Protein AF-T1FXL5-F1 (afdb_monomer_lite)

Radius of gyration: 16.96 Å; chains: 1; bounding box: 44×44×48 Å

pLDDT: mean 89.6, std 12.41, range [37.56, 98.69]

Sequence (187 aa):
MKTSPIYVSVFYQNENSLNITTNIYSRKRIMHATTPELLLCLGGFFKKRCSHLKEFDSSKTLSWLKYVDRSLLSQGWQDVAFINPANIIFIYFLVSSELETPLMDEIIDVNNLQALVLTCFYLAYTYMGNEISYPSKPFLVNHEASQHFWDRCLRIINTRSSDMLKINRDPTFFANVFLELKSYLPS

Organism: Helobdella robusta (NCBI:txid6412)

Structure (mmCIF, N/CA/C/O backbone):
data_AF-T1FXL5-F1
#
_entry.id   AF-T1FXL5-F1
#
loop_
_atom_site.group_PDB
_atom_site.id
_atom_site.type_symbol
_atom_site.label_atom_id
_atom_site.label_alt_id
_atom_site.label_comp_id
_atom_site.label_asym_id
_atom_site.label_entity_id
_atom_site.label_seq_id
_atom_site.pdbx_PDB_ins_code
_atom_site.Cartn_x
_atom_site.Cartn_y
_atom_site.Cartn_z
_atom_site.occupancy
_atom_site.B_iso_or_equiv
_atom_site.auth_seq_id
_atom_site.auth_comp_id
_atom_site.auth_asym_id
_atom_site.auth_atom_id
_atom_site.pdbx_PDB_model_num
ATOM 1 N N . MET A 1 1 ? -19.685 -21.970 29.597 1.00 37.56 1 MET A N 1
ATOM 2 C CA . MET A 1 1 ? -20.355 -21.627 28.321 1.00 37.56 1 MET A CA 1
ATOM 3 C C . MET A 1 1 ? -19.416 -21.997 27.185 1.00 37.56 1 MET A C 1
ATOM 5 O O . MET A 1 1 ? -18.310 -21.479 27.161 1.00 37.56 1 MET A O 1
ATOM 9 N N . LYS A 1 2 ? -19.794 -22.931 26.303 1.00 42.25 2 LYS A N 1
ATOM 10 C CA . LYS A 1 2 ? -19.017 -23.231 25.090 1.00 42.25 2 LYS A CA 1
ATOM 11 C C . LYS A 1 2 ? -19.357 -22.163 24.050 1.00 42.25 2 LYS A C 1
ATOM 13 O O . LYS A 1 2 ? -20.443 -22.196 23.479 1.00 42.25 2 LYS A O 1
ATOM 18 N N . THR A 1 3 ? -18.479 -21.187 23.857 1.00 47.00 3 THR A N 1
ATOM 19 C CA . THR A 1 3 ? -18.554 -20.284 22.706 1.00 47.00 3 THR A CA 1
ATOM 20 C C . THR A 1 3 ? -18.315 -21.118 21.448 1.00 47.00 3 THR A C 1
ATOM 22 O O . THR A 1 3 ? -17.329 -21.843 21.351 1.00 47.00 3 THR A O 1
ATOM 25 N N . SER A 1 4 ? -19.263 -21.100 20.511 1.00 52.22 4 SER A N 1
ATOM 26 C CA . SER A 1 4 ? -19.053 -21.736 19.206 1.00 52.22 4 SER A CA 1
ATOM 27 C C . SER A 1 4 ? -17.993 -20.943 18.430 1.00 52.22 4 SER A C 1
ATOM 29 O O . SER A 1 4 ? -18.001 -19.713 18.532 1.00 52.22 4 SER A O 1
ATOM 31 N N . PRO A 1 5 ? -17.092 -21.588 17.668 1.00 58.09 5 PRO A N 1
ATOM 32 C CA . PRO A 1 5 ? -16.086 -20.868 16.896 1.00 58.09 5 PRO A CA 1
ATOM 33 C C . PRO A 1 5 ? -16.750 -20.008 15.814 1.00 58.09 5 PRO A C 1
ATOM 35 O O . PRO A 1 5 ? -17.702 -20.443 15.162 1.00 58.09 5 PRO A O 1
ATOM 38 N N . ILE A 1 6 ? -16.236 -18.795 15.611 1.00 59.53 6 ILE A N 1
ATOM 39 C CA . ILE A 1 6 ? -16.580 -17.963 14.455 1.00 59.53 6 ILE A CA 1
ATOM 40 C C . ILE A 1 6 ? -15.767 -18.493 13.274 1.00 59.53 6 ILE A C 1
ATOM 42 O O . ILE A 1 6 ? -14.543 -18.546 13.346 1.00 59.53 6 ILE A O 1
ATOM 46 N N . TYR A 1 7 ? -16.443 -18.895 12.199 1.00 65.88 7 TYR A N 1
ATOM 47 C CA . TYR A 1 7 ? -15.790 -19.336 10.963 1.00 65.88 7 TYR A CA 1
ATOM 48 C C . TYR A 1 7 ? -15.900 -18.256 9.891 1.00 65.88 7 TYR A C 1
ATOM 50 O O . TYR A 1 7 ? -16.978 -17.686 9.694 1.00 65.88 7 TYR A O 1
ATOM 58 N N . VAL A 1 8 ? -14.799 -18.008 9.179 1.00 67.44 8 VAL A N 1
ATOM 59 C CA . VAL A 1 8 ? -14.727 -17.040 8.082 1.00 67.44 8 VAL A CA 1
ATOM 60 C C . VAL A 1 8 ? -14.107 -17.693 6.846 1.00 67.44 8 VAL A C 1
ATOM 62 O O . VAL A 1 8 ? -13.117 -18.412 6.957 1.00 67.44 8 VAL A O 1
ATOM 65 N N . SER A 1 9 ? -14.684 -17.454 5.669 1.00 71.50 9 SER A N 1
ATOM 66 C CA . SER A 1 9 ? -14.131 -17.881 4.380 1.00 71.50 9 SER A CA 1
ATOM 67 C C . SER A 1 9 ? -14.201 -16.756 3.349 1.00 71.50 9 SER A C 1
ATOM 69 O O . SER A 1 9 ? -15.198 -16.037 3.261 1.00 71.50 9 SER A O 1
ATOM 71 N N . VAL A 1 10 ? -13.122 -16.591 2.583 1.00 72.69 10 VAL A N 1
ATOM 72 C CA . VAL A 1 10 ? -12.960 -15.533 1.575 1.00 72.69 10 VAL A CA 1
ATOM 73 C C . VAL A 1 10 ? -13.068 -16.156 0.186 1.00 72.69 10 VAL A C 1
ATOM 75 O O . VAL A 1 10 ? -12.429 -17.170 -0.088 1.00 72.69 10 VAL A O 1
ATOM 78 N N . PHE A 1 11 ? -13.878 -15.556 -0.685 1.00 71.62 11 PHE A N 1
ATOM 79 C CA . PHE A 1 11 ? -14.076 -15.989 -2.066 1.00 71.62 11 PHE A CA 1
ATOM 80 C C . PHE A 1 11 ? -13.928 -14.803 -3.023 1.00 71.62 11 PHE A C 1
ATOM 82 O O . PHE A 1 11 ? -14.510 -13.737 -2.807 1.00 71.62 11 PHE A O 1
ATOM 89 N N . TYR A 1 12 ? -13.208 -15.023 -4.119 1.00 69.00 12 TYR A N 1
ATOM 90 C CA . TYR A 1 12 ? -13.064 -14.070 -5.218 1.00 69.00 12 TYR A CA 1
ATOM 91 C C . TYR A 1 12 ? -14.010 -14.476 -6.350 1.00 69.00 12 TYR A C 1
ATOM 93 O O . TYR A 1 12 ? -13.938 -15.604 -6.830 1.00 69.00 12 TYR A O 1
ATOM 101 N N . GLN A 1 13 ? -14.923 -13.587 -6.752 1.00 59.25 13 GLN A N 1
ATOM 102 C CA . GLN A 1 13 ? -15.831 -13.829 -7.890 1.00 59.25 13 GLN A CA 1
ATOM 103 C C . GLN A 1 13 ? -15.359 -13.137 -9.183 1.00 59.25 13 GLN A C 1
ATOM 105 O O . GLN A 1 13 ? -15.812 -13.499 -10.264 1.00 59.25 13 GLN A O 1
ATOM 110 N N . ASN A 1 14 ? -14.462 -12.149 -9.067 1.00 62.62 14 ASN A N 1
ATOM 111 C CA . ASN A 1 14 ? -13.885 -11.314 -10.128 1.00 62.62 14 ASN A CA 1
ATOM 112 C C . ASN A 1 14 ? -12.750 -10.498 -9.476 1.00 62.62 14 ASN A C 1
ATOM 114 O O . ASN A 1 14 ? -12.880 -10.134 -8.307 1.00 62.62 14 ASN A O 1
ATOM 118 N N . GLU A 1 15 ? -11.675 -10.165 -10.192 1.00 67.88 15 GLU A N 1
ATOM 119 C CA . GLU A 1 15 ? -10.615 -9.274 -9.683 1.00 67.88 15 GLU A CA 1
ATOM 120 C C . GLU A 1 15 ? -11.135 -7.922 -9.165 1.00 67.88 15 GLU A C 1
ATOM 122 O O . GLU A 1 15 ? -10.466 -7.258 -8.394 1.00 67.88 15 GLU A O 1
ATOM 127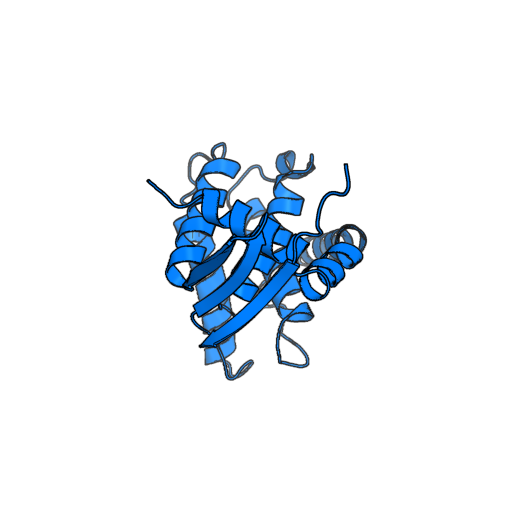 N N . ASN A 1 16 ? -12.351 -7.506 -9.509 1.00 81.50 16 ASN A N 1
ATOM 128 C CA . ASN A 1 16 ? -12.961 -6.264 -9.038 1.00 81.50 16 ASN A CA 1
ATOM 129 C C . ASN A 1 16 ? -13.905 -6.413 -7.832 1.00 81.50 16 ASN A C 1
ATOM 131 O O . ASN A 1 16 ? -14.412 -5.403 -7.334 1.00 81.50 16 ASN A O 1
ATOM 135 N N . SER A 1 17 ? -14.176 -7.636 -7.360 1.00 85.25 17 SER A N 1
ATOM 136 C CA . SER A 1 17 ? -15.142 -7.885 -6.277 1.00 85.25 17 SER A CA 1
ATOM 137 C C . SER A 1 17 ? -14.719 -9.019 -5.346 1.00 85.25 17 SER A C 1
ATOM 139 O O . SER A 1 17 ? -14.375 -10.114 -5.799 1.00 85.25 17 SER A O 1
ATOM 141 N N . LEU A 1 18 ? -14.843 -8.786 -4.041 1.00 85.69 18 LEU A N 1
ATOM 142 C CA . LEU A 1 18 ? -14.511 -9.757 -3.001 1.00 85.69 18 LEU A CA 1
ATOM 143 C C . LEU A 1 18 ? -15.721 -10.040 -2.109 1.00 85.69 18 LEU A C 1
ATOM 145 O O . LEU A 1 18 ? -16.416 -9.119 -1.679 1.00 85.69 18 LEU A O 1
ATOM 149 N N . ASN A 1 19 ? -15.941 -11.326 -1.817 1.00 83.44 19 ASN A N 1
ATOM 150 C CA . ASN A 1 19 ? -16.966 -11.803 -0.897 1.00 83.44 19 ASN A CA 1
ATOM 151 C C . ASN A 1 19 ? -16.338 -12.480 0.320 1.00 83.44 19 ASN A C 1
ATOM 153 O O . ASN A 1 19 ? -15.591 -13.449 0.196 1.00 83.44 19 ASN A O 1
ATOM 157 N N . ILE A 1 20 ? -16.722 -12.031 1.510 1.00 79.88 20 ILE A N 1
ATOM 158 C CA . ILE A 1 20 ? -16.360 -12.650 2.783 1.00 79.88 20 ILE A CA 1
ATOM 159 C C . ILE A 1 20 ? -17.608 -13.275 3.381 1.00 79.88 20 ILE A C 1
ATOM 161 O O . ILE A 1 20 ? -18.599 -12.605 3.662 1.00 79.88 20 ILE A O 1
ATOM 165 N N . THR A 1 21 ? -17.564 -14.576 3.613 1.00 76.06 21 THR A N 1
ATOM 166 C CA . THR A 1 21 ? -18.592 -15.278 4.370 1.00 76.06 21 THR A CA 1
ATOM 167 C C . THR A 1 21 ? -18.164 -15.359 5.825 1.00 76.06 21 THR A C 1
ATOM 169 O O . THR A 1 21 ? -17.129 -15.942 6.127 1.00 76.06 21 THR A O 1
ATOM 172 N N . THR A 1 22 ? -18.983 -14.837 6.734 1.00 70.50 22 THR A N 1
ATOM 173 C CA . THR A 1 22 ? -18.784 -14.976 8.183 1.00 70.50 22 THR A CA 1
ATOM 174 C C . THR A 1 22 ? -19.934 -15.773 8.791 1.00 70.50 22 THR A C 1
ATOM 176 O O . THR A 1 22 ? -21.100 -15.569 8.442 1.00 70.50 22 THR A O 1
ATOM 179 N N . ASN A 1 23 ? -19.627 -16.702 9.694 1.00 67.56 23 ASN A N 1
ATOM 180 C CA . ASN A 1 23 ? -20.623 -17.446 10.458 1.00 67.56 23 ASN A CA 1
ATOM 181 C C . ASN A 1 23 ? -20.585 -16.973 11.912 1.00 67.56 23 ASN A C 1
ATOM 183 O O . ASN A 1 23 ? -19.796 -17.456 12.723 1.00 67.56 23 ASN A O 1
ATOM 187 N N . ILE A 1 24 ? -21.407 -15.967 12.211 1.00 59.12 24 ILE A N 1
ATOM 188 C CA . ILE A 1 24 ? -21.494 -15.360 13.539 1.00 59.12 24 ILE A CA 1
ATOM 189 C C . ILE A 1 24 ? -22.727 -15.949 14.226 1.00 59.12 24 ILE A C 1
ATOM 191 O O . ILE A 1 24 ? -23.846 -15.745 13.757 1.00 59.12 24 ILE A O 1
ATOM 195 N N . TYR A 1 25 ? -22.523 -16.698 15.314 1.00 56.88 25 TYR A N 1
ATOM 196 C CA . TYR A 1 25 ? -23.579 -17.224 16.193 1.00 56.88 25 TYR A CA 1
ATOM 197 C C . TYR A 1 25 ? -24.804 -17.801 15.453 1.00 56.88 25 TYR A C 1
ATOM 199 O O . TYR A 1 25 ? -25.932 -17.452 15.783 1.00 56.88 25 TYR A O 1
ATOM 207 N N . SER A 1 26 ? -24.580 -18.690 14.472 1.00 53.38 26 SER A N 1
ATOM 208 C CA . SER A 1 26 ? -25.580 -19.393 13.631 1.00 53.38 26 SER A CA 1
ATOM 209 C C . SER A 1 26 ? -26.182 -18.638 12.432 1.00 53.38 26 SER A C 1
ATOM 211 O O . SER A 1 26 ? -26.966 -19.228 11.687 1.00 53.38 26 SER A O 1
ATOM 213 N N . ARG A 1 27 ? -25.779 -17.386 12.154 1.00 56.38 27 ARG A N 1
ATOM 214 C CA . ARG A 1 27 ? -26.210 -16.653 10.947 1.00 56.38 27 ARG A CA 1
ATOM 215 C C . ARG A 1 27 ? -25.042 -16.430 9.987 1.00 56.38 27 ARG A C 1
ATOM 217 O O . ARG A 1 27 ? -24.128 -15.655 10.272 1.00 56.38 27 ARG A O 1
ATOM 224 N N . LYS A 1 28 ? -25.107 -17.070 8.815 1.00 66.94 28 LYS A N 1
ATOM 225 C CA . LYS A 1 28 ? -24.199 -16.802 7.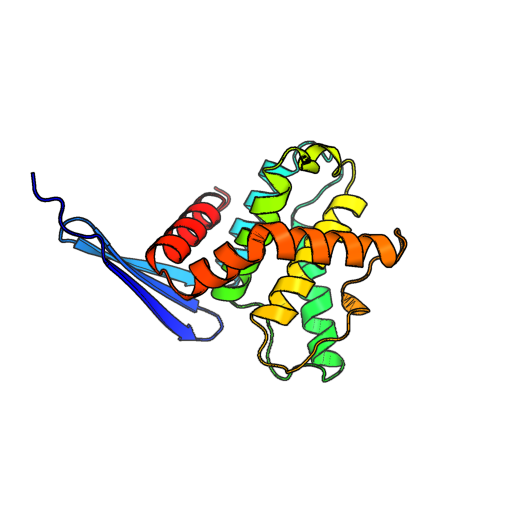691 1.00 66.94 28 LYS A CA 1
ATOM 226 C C . LYS A 1 28 ? -24.470 -15.389 7.164 1.00 66.94 28 LYS A C 1
ATOM 228 O O . LYS A 1 28 ? -25.545 -15.139 6.622 1.00 66.94 28 LYS A O 1
ATOM 233 N N . ARG A 1 29 ? -23.516 -14.468 7.317 1.00 68.19 29 ARG A N 1
ATOM 234 C CA . ARG A 1 29 ? -23.537 -13.157 6.651 1.00 68.19 29 ARG A CA 1
ATOM 235 C C . ARG A 1 29 ? -22.493 -13.134 5.546 1.00 68.19 29 ARG A C 1
ATOM 237 O O . ARG A 1 29 ? -21.321 -13.412 5.792 1.00 68.19 29 ARG A O 1
ATOM 244 N N . ILE A 1 30 ? -22.947 -12.813 4.339 1.00 70.12 30 ILE A N 1
ATOM 245 C CA . ILE A 1 30 ? -22.083 -12.534 3.196 1.00 70.12 30 ILE A CA 1
ATOM 246 C C . ILE A 1 30 ? -21.819 -11.034 3.213 1.00 70.12 30 ILE A C 1
ATOM 248 O O . ILE A 1 30 ? -22.751 -10.233 3.179 1.00 70.12 30 ILE A O 1
ATOM 252 N N . MET A 1 31 ? -20.554 -10.670 3.320 1.00 78.88 31 MET A N 1
ATOM 253 C CA . MET A 1 31 ? -20.073 -9.314 3.147 1.00 78.88 31 MET A CA 1
ATOM 254 C C . MET A 1 31 ? -19.461 -9.203 1.758 1.00 78.88 31 MET A C 1
ATOM 256 O O . MET A 1 31 ? -18.712 -10.086 1.353 1.00 78.88 31 MET A O 1
ATOM 260 N N . HIS A 1 32 ? -19.773 -8.129 1.050 1.00 84.31 32 HIS A N 1
ATOM 261 C CA . HIS A 1 32 ? -19.312 -7.879 -0.309 1.00 84.31 32 HIS A CA 1
ATOM 262 C C . HIS A 1 32 ? -18.686 -6.488 -0.371 1.00 84.31 32 HIS A C 1
ATOM 264 O O . HIS A 1 32 ? -19.172 -5.576 0.302 1.00 84.31 32 HIS A O 1
ATOM 270 N N . ALA A 1 33 ? -17.641 -6.324 -1.178 1.00 89.69 33 ALA A N 1
ATOM 271 C CA . ALA A 1 33 ? -17.153 -5.006 -1.563 1.00 89.69 33 ALA A CA 1
ATOM 272 C C . ALA A 1 33 ? -16.523 -5.014 -2.956 1.00 89.69 33 ALA A C 1
ATOM 274 O O . ALA A 1 33 ? -15.958 -6.016 -3.407 1.00 89.69 33 ALA A O 1
ATOM 275 N N . THR A 1 34 ? -16.585 -3.856 -3.605 1.00 95.00 34 THR A N 1
ATOM 276 C CA . THR A 1 34 ? -15.951 -3.608 -4.906 1.00 95.00 34 THR A CA 1
ATOM 277 C C . THR A 1 34 ? -14.661 -2.799 -4.768 1.00 95.00 34 THR A C 1
ATOM 279 O O . THR A 1 34 ? -14.465 -2.091 -3.777 1.00 95.00 34 THR A O 1
ATOM 282 N N . THR A 1 35 ? -13.788 -2.846 -5.7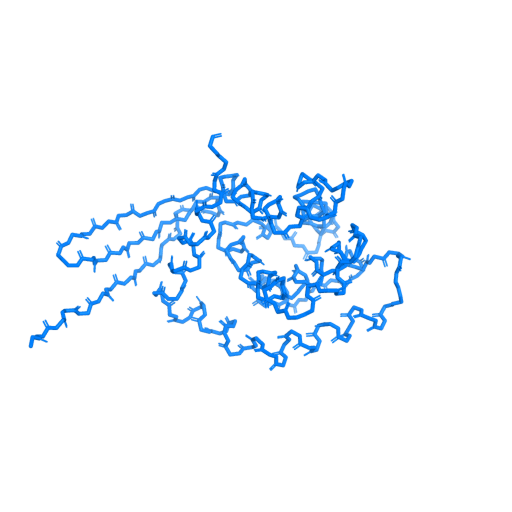80 1.00 95.38 35 THR A N 1
ATOM 283 C CA . THR A 1 35 ? -12.565 -2.021 -5.824 1.00 95.38 35 THR A CA 1
ATOM 284 C C . THR A 1 35 ? -12.856 -0.526 -5.618 1.00 95.38 35 THR A C 1
ATOM 286 O O . THR A 1 35 ? -12.227 0.071 -4.743 1.00 95.38 35 THR A O 1
ATOM 289 N N . PRO A 1 36 ? -13.812 0.116 -6.332 1.00 94.88 36 PRO A N 1
ATOM 290 C CA . PRO A 1 36 ? -14.097 1.539 -6.130 1.00 94.88 36 PRO A CA 1
ATOM 291 C C . PRO A 1 36 ? -14.576 1.860 -4.712 1.00 94.88 36 PRO A C 1
ATOM 293 O O . PRO A 1 36 ? -14.155 2.858 -4.135 1.00 94.88 36 PRO A O 1
ATOM 296 N N . GLU A 1 37 ? -15.413 0.998 -4.134 1.00 95.31 37 GLU A N 1
ATOM 297 C CA . GLU A 1 37 ? -15.916 1.151 -2.769 1.00 95.31 37 GLU A CA 1
ATOM 298 C C . GLU A 1 37 ? -14.786 1.097 -1.735 1.00 95.31 37 GLU A C 1
ATOM 300 O O . GLU A 1 37 ? -14.718 1.950 -0.852 1.00 95.31 37 GLU A O 1
ATOM 305 N N . LEU A 1 38 ? -13.857 0.146 -1.864 1.00 96.75 38 LEU A N 1
ATOM 306 C CA . LEU A 1 38 ? -12.716 0.047 -0.952 1.00 96.75 38 LEU A CA 1
ATOM 307 C C . LEU A 1 38 ? -11.707 1.181 -1.142 1.00 96.75 38 LEU A C 1
ATOM 309 O O . LEU A 1 38 ? -11.119 1.628 -0.161 1.00 96.75 38 LEU A O 1
ATOM 313 N N . LEU A 1 39 ? -11.544 1.703 -2.361 1.00 96.56 39 LEU A N 1
ATOM 314 C CA . LEU A 1 39 ? -10.752 2.914 -2.594 1.00 96.56 39 LEU A CA 1
ATOM 315 C C . LEU A 1 39 ? -11.383 4.146 -1.924 1.00 96.56 39 LEU A C 1
ATOM 317 O O . LEU A 1 39 ? -10.653 4.970 -1.377 1.00 96.56 39 LEU A O 1
ATOM 321 N N . LEU A 1 40 ? -12.717 4.270 -1.920 1.00 96.19 40 LEU A N 1
ATOM 322 C CA . LEU A 1 40 ? -13.412 5.335 -1.184 1.00 96.19 40 LEU A CA 1
ATOM 323 C C . LEU A 1 40 ? -13.201 5.201 0.327 1.00 96.19 40 LEU A C 1
ATOM 325 O O . LEU A 1 40 ? -12.875 6.189 0.984 1.00 96.19 40 LEU A O 1
ATOM 329 N N . CYS A 1 41 ? -13.328 3.986 0.865 1.00 97.31 41 CYS A N 1
ATOM 330 C CA . CYS A 1 41 ? -13.013 3.694 2.263 1.00 97.31 41 CYS A CA 1
ATOM 331 C C . CYS A 1 41 ? -11.560 4.053 2.612 1.00 97.31 41 CYS A C 1
ATOM 333 O O . CYS A 1 41 ? -11.313 4.721 3.613 1.00 97.31 41 CYS A O 1
ATOM 335 N N . LEU A 1 42 ? -10.600 3.675 1.763 1.00 97.50 42 LEU A N 1
ATOM 336 C CA . LEU A 1 42 ? -9.184 3.982 1.964 1.00 97.50 42 LEU A CA 1
ATOM 337 C C . LEU A 1 42 ? -8.930 5.500 1.951 1.00 97.50 42 LEU A C 1
ATOM 339 O O . LEU A 1 42 ? -8.203 6.017 2.797 1.00 97.50 42 LEU A O 1
ATOM 343 N N . GLY A 1 43 ? -9.580 6.235 1.044 1.00 96.31 43 GLY A N 1
ATOM 344 C CA . GLY A 1 43 ? -9.554 7.699 1.040 1.00 96.31 43 GLY A CA 1
ATOM 345 C C . GLY A 1 43 ? -10.137 8.303 2.325 1.00 96.31 43 GLY A C 1
ATOM 346 O O . GLY A 1 43 ? -9.544 9.215 2.902 1.00 96.31 43 GLY A O 1
ATOM 347 N N . GLY A 1 44 ? -11.255 7.760 2.818 1.00 95.94 44 GLY A N 1
ATOM 348 C CA . GLY A 1 44 ? -11.860 8.149 4.095 1.00 95.94 44 GLY A CA 1
ATOM 349 C C . GLY A 1 44 ? -10.933 7.916 5.291 1.00 95.94 44 GLY A C 1
ATOM 350 O O . GLY A 1 44 ? -10.817 8.788 6.157 1.00 95.94 44 GLY A O 1
ATOM 351 N N . PHE A 1 45 ? -10.209 6.792 5.301 1.00 96.25 45 PHE A N 1
ATOM 352 C CA . PHE A 1 45 ? -9.174 6.504 6.293 1.00 96.25 45 PHE A CA 1
ATOM 353 C C . PHE A 1 45 ? -8.087 7.581 6.284 1.00 96.25 45 PHE A C 1
ATOM 355 O O . PHE A 1 45 ? -7.847 8.207 7.316 1.00 96.25 45 PHE A O 1
ATOM 362 N N . PHE A 1 46 ? -7.493 7.872 5.123 1.00 95.56 46 PHE A N 1
ATOM 363 C CA . PHE A 1 46 ? -6.460 8.902 5.017 1.00 95.56 46 PHE A CA 1
ATOM 364 C C . PHE A 1 46 ? -6.967 10.284 5.430 1.00 95.56 46 PHE A C 1
ATOM 366 O O . PHE A 1 46 ? -6.283 10.995 6.161 1.00 95.56 46 PHE A O 1
ATOM 373 N N . LYS A 1 47 ? -8.181 10.661 5.013 1.00 93.94 47 LYS A N 1
ATOM 374 C CA . LYS A 1 47 ? -8.796 11.940 5.393 1.00 93.94 47 LYS A CA 1
ATOM 375 C C . LYS A 1 47 ? -8.927 12.077 6.911 1.00 93.94 47 LYS A C 1
ATOM 377 O O . LYS A 1 47 ? -8.659 13.144 7.454 1.00 93.94 47 LYS A O 1
ATOM 382 N N . LYS A 1 48 ? -9.353 11.008 7.590 1.00 93.19 48 LYS A N 1
ATOM 383 C CA . LYS A 1 48 ? -9.519 11.000 9.046 1.00 93.19 48 LYS A CA 1
ATOM 384 C C . LYS A 1 48 ? -8.178 10.940 9.772 1.00 93.19 48 LYS A C 1
ATOM 386 O O . LYS A 1 48 ? -8.001 11.651 10.754 1.00 93.19 48 LYS A O 1
ATOM 391 N N . ARG A 1 49 ? -7.248 10.095 9.321 1.00 92.31 49 ARG A N 1
ATOM 392 C CA . ARG A 1 49 ? -5.980 9.862 10.023 1.00 92.31 49 ARG A CA 1
ATOM 393 C C . ARG A 1 49 ? -4.988 10.999 9.824 1.00 92.31 49 ARG A C 1
ATOM 395 O O . ARG A 1 49 ? -4.302 11.353 10.772 1.00 92.31 49 ARG A O 1
ATOM 402 N N . CYS A 1 50 ? -4.956 11.596 8.637 1.00 92.94 50 CYS A N 1
ATOM 403 C CA . CYS A 1 50 ? -4.032 12.667 8.270 1.00 92.94 50 CYS A CA 1
ATOM 404 C C . CYS A 1 50 ? -4.695 14.055 8.309 1.00 92.94 50 CYS A C 1
ATOM 406 O O . CYS A 1 50 ? -4.335 14.939 7.534 1.00 92.94 50 CYS A O 1
ATOM 408 N N . SER A 1 51 ? -5.677 14.263 9.196 1.00 91.25 51 SER A N 1
ATOM 409 C CA . SER A 1 51 ? -6.423 15.527 9.300 1.00 91.25 51 SER A CA 1
ATOM 410 C C . SER A 1 51 ? -5.575 16.712 9.778 1.00 91.25 51 SER A C 1
ATOM 412 O O . SER A 1 51 ? -6.002 17.859 9.671 1.00 91.25 51 SER A O 1
ATOM 414 N N . HIS A 1 52 ? -4.390 16.448 10.333 1.00 91.94 52 HIS A N 1
ATOM 415 C CA . HIS A 1 52 ? -3.414 17.468 10.724 1.00 91.94 52 HIS A CA 1
ATOM 416 C C . HIS A 1 52 ? -2.696 18.093 9.517 1.00 91.94 52 HIS A C 1
ATOM 418 O O . HIS A 1 52 ? -2.191 19.212 9.622 1.00 91.94 52 HIS A O 1
ATOM 424 N N . LEU A 1 53 ? -2.695 17.421 8.361 1.00 93.00 53 LEU A N 1
ATOM 425 C CA . LEU A 1 53 ? -2.096 17.917 7.124 1.00 93.00 53 LEU A CA 1
ATOM 426 C C . LEU A 1 53 ? -3.052 18.899 6.425 1.00 93.00 53 LEU A C 1
ATOM 428 O O . LEU A 1 53 ? -3.945 18.502 5.679 1.00 93.00 53 LEU A O 1
ATOM 432 N N . LYS A 1 54 ? -2.858 20.204 6.647 1.00 82.94 54 LYS A N 1
ATOM 433 C CA . LYS A 1 54 ? -3.784 21.269 6.203 1.00 82.94 54 LYS A CA 1
ATOM 434 C C . LYS A 1 54 ? -4.061 21.323 4.688 1.00 82.94 54 LYS A C 1
ATOM 436 O O . LYS A 1 54 ? -5.124 21.790 4.297 1.00 82.94 54 LYS A O 1
ATOM 441 N N . GLU A 1 55 ? -3.143 20.846 3.844 1.00 80.50 55 GLU A N 1
ATOM 442 C CA . GLU A 1 55 ? -3.243 20.892 2.367 1.00 80.50 55 GLU A CA 1
ATOM 443 C C . GLU A 1 55 ? -3.424 19.505 1.718 1.00 80.50 55 GLU A C 1
ATOM 445 O O . GLU A 1 55 ? -3.220 19.298 0.509 1.00 80.50 55 GLU A O 1
ATOM 450 N N . PHE A 1 56 ? -3.767 18.515 2.537 1.00 89.88 56 PHE A N 1
ATOM 451 C CA . PHE A 1 56 ? -3.931 17.148 2.088 1.00 89.88 56 PHE A CA 1
ATOM 452 C C . PHE A 1 56 ? -5.357 16.885 1.597 1.00 89.88 56 PHE A C 1
ATOM 454 O O . PHE A 1 56 ? -6.326 16.971 2.348 1.00 89.88 56 PHE A O 1
ATOM 461 N N . ASP A 1 57 ? -5.469 16.493 0.328 1.00 90.00 57 ASP A N 1
ATOM 462 C CA . ASP A 1 57 ? -6.672 15.870 -0.213 1.00 90.00 57 ASP A CA 1
ATOM 463 C C . ASP A 1 57 ? -6.433 14.363 -0.330 1.00 90.00 57 ASP A C 1
ATOM 465 O O . ASP A 1 57 ? -5.520 13.921 -1.032 1.00 90.00 57 ASP A O 1
ATOM 469 N N . SER A 1 58 ? -7.289 13.572 0.321 1.00 88.75 58 SER A N 1
ATOM 470 C CA . SER A 1 58 ? -7.289 12.109 0.238 1.00 88.75 58 SER A CA 1
ATOM 471 C C . SER A 1 58 ? -7.297 11.572 -1.198 1.00 88.75 58 SER A C 1
ATOM 473 O O . SER A 1 58 ? -6.722 10.512 -1.445 1.00 88.75 58 SER A O 1
ATOM 475 N N . SER A 1 59 ? -7.847 12.313 -2.169 1.00 90.88 59 SER A N 1
ATOM 476 C CA . SER A 1 59 ? -7.817 11.936 -3.587 1.00 90.88 59 SER A CA 1
ATOM 477 C C . SER A 1 59 ? -6.389 11.815 -4.150 1.00 90.88 59 SER A C 1
ATOM 479 O O . SER A 1 59 ? -6.151 11.013 -5.063 1.00 90.88 59 SER A O 1
ATOM 481 N N . LYS A 1 60 ? -5.413 12.535 -3.568 1.00 92.56 60 LYS A N 1
ATOM 482 C CA . LYS A 1 60 ? -3.991 12.450 -3.935 1.00 92.56 60 LYS A CA 1
ATOM 483 C C . LYS A 1 60 ? -3.439 11.050 -3.682 1.00 92.56 60 LYS A C 1
ATOM 485 O O . LYS A 1 60 ? -2.778 10.510 -4.562 1.00 92.56 60 LYS A O 1
ATOM 490 N N . THR A 1 61 ? -3.782 10.421 -2.552 1.00 94.12 61 THR A N 1
ATOM 491 C CA . THR A 1 61 ? -3.318 9.050 -2.245 1.00 94.12 61 THR A CA 1
ATOM 492 C C . THR A 1 61 ? -3.787 8.050 -3.286 1.00 94.12 61 THR A C 1
ATOM 494 O O . THR A 1 61 ? -2.984 7.299 -3.833 1.00 94.12 61 THR A O 1
ATOM 497 N N . LEU A 1 62 ? -5.070 8.101 -3.649 1.00 94.94 62 LEU A N 1
ATOM 498 C CA . LEU A 1 62 ? -5.634 7.226 -4.673 1.00 94.94 62 LEU A CA 1
ATOM 499 C C . LEU A 1 62 ? -5.004 7.487 -6.046 1.00 94.94 62 LEU A C 1
ATOM 501 O O . LEU A 1 62 ? -4.818 6.556 -6.828 1.00 94.94 62 LEU A O 1
ATOM 505 N N . SER A 1 63 ? -4.665 8.744 -6.337 1.00 97.00 63 SER A N 1
ATOM 506 C CA . SER A 1 63 ? -3.994 9.131 -7.579 1.00 97.00 63 SER A CA 1
ATOM 507 C C . SER A 1 63 ? -2.569 8.585 -7.654 1.00 97.00 63 SER A C 1
ATOM 509 O O . SER A 1 63 ? -2.188 8.080 -8.706 1.00 97.00 63 SER A O 1
ATOM 511 N N . TRP A 1 64 ? -1.805 8.605 -6.556 1.00 97.88 64 TRP A N 1
ATOM 512 C CA . TRP A 1 64 ? -0.465 8.009 -6.504 1.00 97.88 64 TRP A CA 1
ATOM 513 C C . TRP A 1 64 ? -0.503 6.500 -6.753 1.00 97.88 64 TRP A C 1
ATOM 515 O O . TRP A 1 64 ? 0.230 6.008 -7.609 1.00 97.88 64 TRP A O 1
ATOM 525 N N . LEU A 1 65 ? -1.407 5.783 -6.074 1.00 98.31 65 LEU A N 1
ATOM 526 C CA . LEU A 1 65 ? -1.569 4.337 -6.255 1.00 98.31 65 LEU A CA 1
ATOM 527 C C . LEU A 1 65 ? -1.934 3.999 -7.708 1.00 98.31 65 LEU A C 1
ATOM 529 O O . LEU A 1 65 ? -1.270 3.188 -8.351 1.00 98.31 65 LEU A O 1
ATOM 533 N N . LYS A 1 66 ? -2.951 4.673 -8.263 1.00 97.56 66 LYS A N 1
ATOM 534 C CA . LYS A 1 66 ? -3.389 4.461 -9.652 1.00 97.56 66 LYS A CA 1
ATOM 535 C C . LYS A 1 66 ? -2.317 4.832 -10.670 1.00 97.56 66 LYS A C 1
ATOM 537 O O . LYS A 1 66 ? -2.239 4.194 -11.714 1.00 97.56 66 LYS A O 1
ATOM 542 N N . TYR A 1 67 ? -1.532 5.876 -10.407 1.00 98.25 67 TYR A N 1
ATOM 543 C CA . TYR A 1 67 ? -0.451 6.290 -11.295 1.00 98.25 67 TYR A CA 1
ATOM 544 C C . TYR A 1 67 ? 0.614 5.199 -11.403 1.00 98.25 67 TYR A C 1
ATOM 546 O O . TYR A 1 67 ? 0.960 4.804 -12.514 1.00 98.25 67 TYR A O 1
ATOM 554 N N . VAL A 1 68 ? 1.086 4.676 -10.269 1.00 98.50 68 VAL A N 1
ATOM 555 C CA . VAL A 1 68 ? 2.103 3.617 -10.250 1.00 98.50 68 VAL A CA 1
ATOM 556 C C . VAL A 1 68 ? 1.580 2.334 -10.897 1.00 98.50 68 VAL A C 1
ATOM 558 O O . VAL A 1 68 ? 2.244 1.790 -11.775 1.00 98.50 68 VAL A O 1
ATOM 561 N N . ASP A 1 69 ? 0.360 1.914 -10.556 1.00 98.38 69 ASP A N 1
ATOM 562 C CA . ASP A 1 69 ? -0.274 0.712 -11.116 1.00 98.38 69 ASP A CA 1
ATOM 563 C C . ASP A 1 69 ? -0.429 0.783 -12.645 1.00 98.38 69 ASP A C 1
ATOM 565 O O . ASP A 1 69 ? -0.030 -0.125 -13.379 1.00 98.38 69 ASP A O 1
ATOM 569 N N . ARG A 1 70 ? -0.902 1.927 -13.156 1.00 98.06 70 ARG A N 1
ATOM 570 C CA . ARG A 1 70 ? -0.987 2.179 -14.604 1.00 98.06 70 ARG A CA 1
ATOM 571 C C . ARG A 1 70 ? 0.379 2.258 -15.272 1.00 98.06 70 ARG A C 1
ATOM 573 O O . ARG A 1 70 ? 0.521 1.811 -16.405 1.00 98.06 70 ARG A O 1
ATOM 580 N N . SER A 1 71 ? 1.367 2.840 -14.599 1.00 98.25 71 SER A N 1
ATOM 581 C CA . SER A 1 71 ? 2.723 2.980 -15.125 1.00 98.25 71 SER A CA 1
ATOM 582 C C . SER A 1 71 ? 3.374 1.613 -15.346 1.00 98.25 71 SER A C 1
ATOM 584 O O . SER A 1 71 ? 3.947 1.382 -16.412 1.00 98.25 71 SER A O 1
ATOM 586 N N . LEU A 1 72 ? 3.207 0.684 -14.398 1.00 98.44 72 LEU A N 1
ATOM 587 C CA . LEU A 1 72 ? 3.698 -0.692 -14.513 1.00 98.44 72 LEU A CA 1
ATOM 588 C C . LEU A 1 72 ? 3.018 -1.449 -15.661 1.00 98.44 72 LEU A C 1
ATOM 590 O O . LEU A 1 72 ? 3.718 -2.055 -16.469 1.00 98.44 72 LEU A O 1
ATOM 594 N N . LEU A 1 73 ? 1.692 -1.325 -15.799 1.00 97.56 73 LEU A N 1
ATOM 595 C CA . LEU A 1 73 ? 0.947 -1.879 -16.941 1.00 97.56 73 LEU A CA 1
ATOM 596 C C . LEU A 1 73 ? 1.464 -1.328 -18.277 1.00 97.56 73 LEU A C 1
ATOM 598 O O . LEU A 1 73 ? 1.799 -2.082 -19.184 1.00 97.56 73 LEU A O 1
ATOM 602 N N . SER A 1 74 ? 1.575 -0.001 -18.401 1.00 97.75 74 SER A N 1
ATOM 603 C CA . SER A 1 74 ? 1.971 0.641 -19.665 1.00 97.75 74 SER A CA 1
ATOM 604 C C . SER A 1 74 ? 3.396 0.314 -20.111 1.00 97.75 74 SER A C 1
ATOM 606 O O . SER A 1 74 ? 3.706 0.406 -21.295 1.00 97.75 74 SER A O 1
ATOM 608 N N . GLN A 1 75 ? 4.263 -0.041 -19.164 1.00 97.44 75 GLN A N 1
ATOM 609 C CA . GLN A 1 75 ? 5.656 -0.394 -19.418 1.00 97.44 75 GLN A CA 1
ATOM 610 C C . GLN A 1 75 ? 5.858 -1.907 -19.585 1.00 97.44 75 GLN A C 1
ATOM 612 O O . GLN A 1 75 ? 6.987 -2.332 -19.810 1.00 97.44 75 GLN A O 1
ATOM 617 N N . GLY A 1 76 ? 4.793 -2.711 -19.478 1.00 97.56 76 GLY A N 1
ATOM 618 C CA . GLY A 1 76 ? 4.863 -4.165 -19.617 1.00 97.56 76 GLY A CA 1
ATOM 619 C C . GLY A 1 76 ? 5.517 -4.873 -18.428 1.00 97.56 76 GLY A C 1
ATOM 620 O O . GLY A 1 76 ? 6.067 -5.953 -18.599 1.00 97.56 76 GLY A O 1
ATOM 621 N N . TRP A 1 77 ? 5.491 -4.266 -17.235 1.00 98.06 77 TRP A N 1
ATOM 622 C CA . TRP A 1 77 ? 5.973 -4.913 -16.007 1.00 98.06 77 TRP A CA 1
ATOM 623 C C . TRP A 1 77 ? 4.949 -5.859 -15.382 1.00 98.06 77 TRP A C 1
ATOM 625 O O . TRP A 1 77 ? 5.322 -6.619 -14.500 1.00 98.06 77 TRP A O 1
ATOM 635 N N . GLN A 1 78 ? 3.682 -5.772 -15.786 1.00 97.19 78 GLN A N 1
ATOM 636 C CA . GLN A 1 78 ? 2.600 -6.654 -15.357 1.00 97.19 78 GLN A CA 1
ATOM 637 C C . GLN A 1 78 ? 1.529 -6.718 -16.447 1.00 97.19 78 GLN A C 1
ATOM 639 O O . GLN A 1 78 ? 1.310 -5.724 -17.145 1.00 97.19 78 GLN A O 1
ATOM 644 N N . ASP A 1 79 ? 0.833 -7.849 -16.551 1.00 96.25 79 ASP A N 1
ATOM 645 C CA . ASP A 1 79 ? -0.265 -8.035 -17.514 1.00 96.25 79 ASP A CA 1
ATOM 646 C C . ASP A 1 79 ? -1.629 -7.596 -16.957 1.00 96.25 79 ASP A C 1
ATOM 648 O O . ASP A 1 79 ? -2.551 -7.254 -17.702 1.00 96.25 79 ASP A O 1
ATOM 652 N N . VAL A 1 80 ? -1.762 -7.599 -15.629 1.00 94.31 80 VAL A N 1
ATOM 653 C CA . VAL A 1 80 ? -3.008 -7.349 -14.902 1.00 94.31 80 VAL A CA 1
ATOM 654 C C . VAL A 1 80 ? -2.787 -6.278 -13.839 1.00 94.31 80 VAL A C 1
ATOM 656 O O . VAL A 1 80 ? -1.710 -6.178 -13.256 1.00 94.31 80 VAL A O 1
ATOM 659 N N . ALA A 1 81 ? -3.805 -5.450 -13.598 1.00 95.69 81 ALA A N 1
ATOM 660 C CA . ALA A 1 81 ? -3.749 -4.421 -12.566 1.00 95.69 81 ALA A CA 1
ATOM 661 C C . ALA A 1 81 ? -3.610 -5.050 -11.172 1.00 95.69 81 ALA A C 1
ATOM 663 O O . ALA A 1 81 ? -4.376 -5.936 -10.792 1.00 95.69 81 ALA A O 1
ATOM 664 N N . PHE A 1 82 ? -2.688 -4.534 -10.364 1.00 97.25 82 PHE A N 1
ATOM 665 C CA . PHE A 1 82 ? -2.507 -5.000 -8.993 1.00 97.25 82 PHE A CA 1
ATOM 666 C C . PHE A 1 82 ? -3.657 -4.549 -8.085 1.00 97.25 82 PHE A C 1
ATOM 668 O O . PHE A 1 82 ? -3.988 -5.219 -7.103 1.00 97.25 82 PHE A O 1
ATOM 675 N N . ILE A 1 83 ? -4.271 -3.396 -8.379 1.00 97.31 83 ILE A N 1
ATOM 676 C CA . ILE A 1 83 ? -5.340 -2.824 -7.554 1.00 97.31 83 ILE A CA 1
ATOM 677 C C . ILE A 1 83 ? -6.634 -3.634 -7.722 1.00 97.31 83 ILE A C 1
ATOM 679 O O . ILE A 1 83 ? -7.434 -3.411 -8.628 1.00 97.31 83 ILE A O 1
ATOM 683 N N . ASN A 1 84 ? -6.869 -4.515 -6.756 1.00 95.38 84 ASN A N 1
ATOM 684 C CA . ASN A 1 84 ? -8.089 -5.293 -6.562 1.00 95.38 84 ASN A CA 1
ATOM 685 C C . ASN A 1 84 ? -8.551 -5.198 -5.089 1.00 95.38 84 ASN A C 1
ATOM 687 O O . ASN A 1 84 ? -7.817 -4.659 -4.253 1.00 95.38 84 ASN A O 1
ATOM 691 N N . PRO A 1 85 ? -9.742 -5.705 -4.718 1.00 95.56 85 PRO A N 1
ATOM 692 C CA . PRO A 1 85 ? -10.252 -5.575 -3.357 1.00 95.56 85 PRO A CA 1
ATOM 693 C C . PRO A 1 85 ? -9.322 -6.125 -2.271 1.00 95.56 85 PRO A C 1
ATOM 695 O O . PRO A 1 85 ? -9.135 -5.470 -1.249 1.00 95.56 85 PRO A O 1
ATOM 698 N N . ALA A 1 86 ? -8.717 -7.297 -2.475 1.00 93.75 86 ALA A N 1
ATOM 699 C CA . ALA A 1 86 ? -7.841 -7.895 -1.469 1.00 93.75 86 ALA A CA 1
ATOM 700 C C . ALA A 1 86 ? -6.530 -7.141 -1.311 1.00 93.75 86 ALA A C 1
ATOM 702 O O . ALA A 1 86 ? -6.096 -6.892 -0.188 1.00 93.75 86 ALA A O 1
ATOM 703 N N . ASN A 1 87 ? -5.951 -6.703 -2.422 1.00 96.94 87 ASN A N 1
ATOM 704 C CA . ASN A 1 87 ? -4.738 -5.910 -2.397 1.00 96.94 87 ASN A CA 1
ATOM 705 C C . ASN A 1 87 ? -4.996 -4.534 -1.772 1.00 96.94 87 ASN A C 1
ATOM 707 O O . ASN A 1 87 ? -4.147 -4.052 -1.035 1.00 96.94 87 ASN A O 1
ATOM 711 N N . ILE A 1 88 ? -6.183 -3.932 -1.936 1.00 98.00 88 ILE A N 1
ATOM 712 C CA . ILE A 1 88 ? -6.552 -2.706 -1.203 1.00 98.00 88 ILE A CA 1
ATOM 713 C C . ILE A 1 88 ? -6.627 -2.953 0.308 1.00 98.00 88 ILE A C 1
ATOM 715 O O . ILE A 1 88 ? -6.130 -2.133 1.078 1.00 98.00 88 ILE A O 1
ATOM 719 N N . ILE A 1 89 ? -7.210 -4.073 0.741 1.00 97.25 89 ILE A N 1
ATOM 720 C CA . ILE A 1 89 ? -7.258 -4.457 2.162 1.00 97.25 89 ILE A CA 1
ATOM 721 C C . ILE A 1 89 ? -5.835 -4.654 2.708 1.00 97.25 89 ILE A C 1
ATOM 723 O O . ILE A 1 89 ? -5.531 -4.194 3.807 1.00 97.25 89 ILE A O 1
ATOM 727 N N . PHE A 1 90 ? -4.944 -5.271 1.928 1.00 97.81 90 PHE A N 1
ATOM 728 C CA . PHE A 1 90 ? -3.543 -5.464 2.303 1.00 97.81 90 PHE A CA 1
ATOM 729 C C . PHE A 1 90 ? -2.756 -4.142 2.363 1.00 97.81 90 PHE A C 1
ATOM 731 O O . PHE A 1 90 ? -2.000 -3.915 3.306 1.00 97.81 90 PHE A O 1
ATOM 738 N N . ILE A 1 91 ? -2.966 -3.235 1.402 1.00 98.31 91 ILE A N 1
ATOM 739 C CA . ILE A 1 91 ? -2.378 -1.885 1.405 1.00 98.31 91 ILE A CA 1
ATOM 740 C C . ILE A 1 91 ? -2.853 -1.107 2.631 1.00 98.31 91 ILE A C 1
ATOM 742 O O . ILE A 1 91 ? -2.033 -0.502 3.318 1.00 98.31 91 ILE A O 1
ATOM 746 N N . TYR A 1 92 ? -4.160 -1.139 2.916 1.00 98.38 92 TYR A N 1
ATOM 747 C CA . TYR A 1 92 ? -4.724 -0.532 4.117 1.00 98.38 92 TYR A CA 1
ATOM 748 C C . TYR A 1 92 ? -4.028 -1.064 5.368 1.00 98.38 92 TYR A C 1
ATOM 750 O O . TYR A 1 92 ? -3.527 -0.263 6.146 1.00 98.38 92 TYR A O 1
ATOM 758 N N . PHE A 1 93 ? -3.934 -2.390 5.509 1.00 97.88 93 PHE A N 1
ATOM 759 C CA . PHE A 1 93 ? -3.270 -3.044 6.635 1.00 97.88 93 PHE A CA 1
ATOM 760 C C . PHE A 1 93 ? -1.835 -2.544 6.844 1.00 97.88 93 PHE A C 1
ATOM 762 O O . PHE A 1 93 ? -1.472 -2.201 7.966 1.00 97.88 93 PHE A O 1
ATOM 769 N N . LEU A 1 94 ? -1.020 -2.463 5.787 1.00 97.38 94 LEU A N 1
ATOM 770 C CA . LEU A 1 94 ? 0.354 -1.973 5.919 1.00 97.38 94 LEU A CA 1
ATOM 771 C C . LEU A 1 94 ? 0.388 -0.504 6.352 1.00 97.38 94 LEU A C 1
ATOM 773 O O . LEU A 1 94 ? 1.077 -0.159 7.311 1.00 97.38 94 LEU A O 1
ATOM 777 N N . VAL A 1 95 ? -0.377 0.352 5.672 1.00 96.75 95 VAL A N 1
ATOM 778 C CA . VAL A 1 95 ? -0.333 1.799 5.904 1.00 96.75 95 VAL A CA 1
ATOM 779 C C . VAL A 1 95 ? -0.928 2.178 7.261 1.00 96.75 95 VAL A C 1
ATOM 781 O O . VAL A 1 95 ? -0.345 3.004 7.965 1.00 96.75 95 VAL A O 1
ATOM 784 N N . SER A 1 96 ? -2.054 1.580 7.663 1.00 95.69 96 SER A N 1
ATOM 785 C CA . SER A 1 96 ? -2.653 1.833 8.978 1.00 95.69 96 SER A CA 1
ATOM 786 C C . SER A 1 96 ? -1.702 1.436 10.096 1.00 95.69 96 SER A C 1
ATOM 788 O O . SER A 1 96 ? -1.517 2.196 11.043 1.00 95.69 96 SER A O 1
ATOM 790 N N . SER A 1 97 ? -0.992 0.322 9.921 1.00 91.00 97 SER A N 1
ATOM 791 C CA . SER A 1 97 ? -0.043 -0.173 10.908 1.00 91.00 97 SER A CA 1
ATOM 792 C C . SER A 1 97 ? 1.161 0.740 11.149 1.00 91.00 97 SER A C 1
ATOM 794 O O . SER A 1 97 ? 1.768 0.625 12.210 1.00 91.00 97 SER A O 1
ATOM 796 N N . GLU A 1 98 ? 1.505 1.626 10.209 1.00 90.94 98 GLU A N 1
ATOM 797 C CA . GLU A 1 98 ? 2.556 2.638 10.379 1.00 90.94 98 GLU A CA 1
ATOM 798 C C . GLU A 1 98 ? 1.968 3.954 10.918 1.00 90.94 98 GLU A C 1
ATOM 800 O O . GLU A 1 98 ? 2.528 4.547 11.841 1.00 90.94 98 GLU A O 1
ATOM 805 N N . LEU A 1 99 ? 0.796 4.371 10.419 1.00 91.62 99 LEU A N 1
ATOM 806 C CA . LEU A 1 99 ? 0.103 5.596 10.850 1.00 91.62 99 LEU A CA 1
ATOM 807 C C . LEU A 1 99 ? -0.536 5.497 12.248 1.00 91.62 99 LEU A C 1
ATOM 809 O O . LEU A 1 99 ? -1.018 6.493 12.788 1.00 91.62 99 LEU A O 1
ATOM 813 N N . GLU A 1 100 ? -0.575 4.306 12.843 1.00 85.25 100 GLU A N 1
ATOM 814 C CA . GLU A 1 100 ? -1.048 4.071 14.213 1.00 85.25 100 GLU A CA 1
ATOM 815 C C . GLU A 1 100 ? 0.057 3.983 15.263 1.00 85.25 100 GLU A C 1
ATOM 817 O O . GLU A 1 100 ? -0.225 3.842 16.453 1.00 85.25 100 GLU A O 1
ATOM 822 N N . THR A 1 101 ? 1.309 4.123 14.844 1.00 82.38 101 THR A N 1
ATOM 823 C CA . THR A 1 101 ? 2.469 4.106 15.736 1.00 82.38 101 THR A CA 1
ATOM 824 C C . THR A 1 101 ? 2.903 5.528 16.098 1.00 82.38 101 THR A C 1
ATOM 826 O O . THR A 1 101 ? 2.464 6.487 15.459 1.00 82.38 101 THR A O 1
ATOM 829 N N . PRO A 1 102 ? 3.824 5.694 17.066 1.00 78.94 102 PRO A N 1
ATOM 830 C CA . PRO A 1 102 ? 4.486 6.978 17.300 1.00 78.94 102 PRO A CA 1
ATOM 831 C C . PRO A 1 102 ? 5.182 7.560 16.054 1.00 78.94 102 PRO A C 1
ATOM 833 O O . PRO A 1 102 ? 5.452 8.752 16.011 1.00 78.94 102 PRO A O 1
ATOM 836 N N . LEU A 1 103 ? 5.425 6.755 15.008 1.00 78.06 103 LEU A N 1
ATOM 837 C CA . LEU A 1 103 ? 5.984 7.220 13.732 1.00 78.06 103 LEU A CA 1
ATOM 838 C C . LEU A 1 103 ? 5.034 8.145 12.963 1.00 78.06 103 LEU A C 1
ATOM 840 O O . LEU A 1 103 ? 5.456 8.803 12.018 1.00 78.06 103 LEU A O 1
ATOM 844 N N . MET A 1 104 ? 3.765 8.230 13.364 1.00 84.31 104 MET A N 1
ATOM 845 C CA . MET A 1 104 ? 2.846 9.244 12.852 1.00 84.31 104 MET A CA 1
ATOM 846 C C . MET A 1 104 ? 3.410 10.666 13.014 1.00 84.31 104 MET A C 1
ATOM 848 O O . MET A 1 104 ? 3.148 11.519 12.167 1.00 84.31 104 MET A O 1
ATOM 852 N N . ASP A 1 105 ? 4.236 10.902 14.037 1.00 84.62 105 ASP A N 1
ATOM 853 C CA . ASP A 1 105 ? 4.894 12.191 14.272 1.00 84.62 105 ASP A CA 1
ATOM 854 C C . ASP A 1 105 ? 5.954 12.524 13.198 1.00 84.62 105 ASP A C 1
ATOM 856 O O . ASP A 1 105 ? 6.289 13.691 13.009 1.00 84.62 105 ASP A O 1
ATOM 860 N N . GLU A 1 106 ? 6.446 11.528 12.445 1.00 87.31 106 GLU A N 1
ATOM 861 C CA . GLU A 1 106 ? 7.331 11.730 11.285 1.00 87.31 106 GLU A CA 1
ATOM 862 C C . GLU A 1 106 ? 6.558 12.213 10.043 1.00 87.31 106 GLU A C 1
ATOM 864 O O . GLU A 1 106 ? 7.155 12.713 9.087 1.00 87.31 106 GLU A O 1
ATOM 869 N N . ILE A 1 107 ? 5.226 12.077 10.031 1.00 92.06 107 ILE A N 1
ATOM 870 C CA . ILE A 1 107 ? 4.367 12.480 8.913 1.00 92.06 107 ILE A CA 1
ATOM 871 C C . ILE A 1 107 ? 3.924 13.928 9.117 1.00 92.06 107 ILE A C 1
ATOM 873 O O . ILE A 1 107 ? 2.787 14.207 9.502 1.00 92.06 107 ILE A O 1
ATOM 877 N N . ILE A 1 108 ? 4.840 14.861 8.864 1.00 92.12 108 ILE A N 1
ATOM 878 C CA . ILE A 1 108 ? 4.609 16.299 9.069 1.00 92.12 108 ILE A CA 1
ATOM 879 C C . ILE A 1 108 ? 4.005 16.988 7.839 1.00 92.12 108 ILE A C 1
ATOM 881 O O . ILE A 1 108 ? 3.354 18.025 7.972 1.00 92.12 108 ILE A O 1
ATOM 885 N N . ASP A 1 109 ? 4.179 16.407 6.650 1.00 93.38 109 ASP A N 1
ATOM 886 C CA . ASP A 1 109 ? 3.661 16.946 5.396 1.00 93.38 109 ASP A CA 1
ATOM 887 C C . ASP A 1 109 ? 3.145 15.861 4.421 1.00 93.38 109 ASP A C 1
ATOM 889 O O . ASP A 1 109 ? 3.173 14.651 4.672 1.00 93.38 109 ASP A O 1
ATOM 893 N N . VAL A 1 110 ? 2.633 16.317 3.272 1.00 94.44 110 VAL A N 1
ATOM 894 C CA . VAL A 1 110 ? 2.110 15.451 2.201 1.00 94.44 110 VAL A CA 1
ATOM 895 C C . VAL A 1 110 ? 3.219 14.612 1.550 1.00 94.44 110 VAL A C 1
ATOM 897 O O . VAL A 1 110 ? 2.942 13.515 1.066 1.00 94.44 110 VAL A O 1
ATOM 900 N N . ASN A 1 111 ? 4.463 15.091 1.557 1.00 94.94 111 ASN A N 1
ATOM 901 C CA . ASN A 1 111 ? 5.608 14.413 0.958 1.00 94.94 111 ASN A CA 1
ATOM 902 C C . ASN A 1 111 ? 6.021 13.195 1.796 1.00 94.94 111 ASN A C 1
ATOM 904 O O . ASN A 1 111 ? 6.247 12.117 1.237 1.00 94.94 111 ASN A O 1
ATOM 908 N N . ASN A 1 112 ? 6.057 13.325 3.126 1.00 94.44 112 ASN A N 1
ATOM 909 C CA . ASN A 1 112 ? 6.307 12.203 4.032 1.00 94.44 112 ASN A CA 1
ATOM 910 C C . ASN A 1 112 ? 5.201 11.151 3.909 1.00 94.44 112 ASN A C 1
ATOM 912 O O . ASN A 1 112 ? 5.489 9.956 3.819 1.00 94.44 112 ASN A O 1
ATOM 916 N N . LEU A 1 113 ? 3.940 11.594 3.821 1.00 95.94 113 LEU A N 1
ATOM 917 C CA . LEU A 1 113 ? 2.811 10.694 3.606 1.00 95.94 113 LEU A CA 1
ATOM 918 C C . LEU A 1 113 ? 2.930 9.949 2.268 1.00 95.94 113 LEU A C 1
ATOM 920 O O . LEU A 1 113 ? 2.747 8.734 2.233 1.00 95.94 113 LEU A O 1
ATOM 924 N N . GLN A 1 114 ? 3.264 10.643 1.175 1.00 96.94 114 GLN A N 1
ATOM 925 C CA . GLN A 1 114 ? 3.466 10.012 -0.133 1.00 96.94 114 GLN A CA 1
ATOM 926 C C . GLN A 1 114 ? 4.565 8.951 -0.080 1.00 96.94 114 GLN A C 1
ATOM 928 O O . GLN A 1 114 ? 4.366 7.840 -0.572 1.00 96.94 114 GLN A O 1
ATOM 933 N N . ALA A 1 115 ? 5.699 9.280 0.541 1.00 97.06 115 ALA A N 1
ATOM 934 C CA . ALA A 1 115 ? 6.832 8.376 0.680 1.00 97.06 115 ALA A CA 1
ATOM 935 C C . ALA A 1 115 ? 6.439 7.102 1.447 1.00 97.06 115 ALA A C 1
ATOM 937 O O . ALA A 1 115 ? 6.722 5.992 0.992 1.00 97.06 115 ALA A O 1
ATOM 938 N N . LEU A 1 116 ? 5.719 7.241 2.566 1.00 97.00 116 LEU A N 1
ATOM 939 C CA . LEU A 1 116 ? 5.213 6.110 3.347 1.00 97.00 116 LEU A CA 1
ATOM 940 C C . LEU A 1 116 ? 4.225 5.252 2.545 1.00 97.00 116 LEU A C 1
ATOM 942 O O . LEU A 1 116 ? 4.370 4.029 2.494 1.00 97.00 116 LEU A O 1
ATOM 946 N N . VAL A 1 117 ? 3.239 5.884 1.899 1.00 97.81 117 VAL A N 1
ATOM 947 C CA . VAL A 1 117 ? 2.209 5.187 1.116 1.00 97.81 117 VAL A CA 1
ATOM 948 C C . VAL A 1 117 ? 2.836 4.405 -0.034 1.00 97.81 117 VAL A C 1
ATOM 950 O O . VAL A 1 117 ? 2.499 3.239 -0.222 1.00 97.81 117 VAL A O 1
ATOM 953 N N . LEU A 1 118 ? 3.776 5.000 -0.775 1.00 98.56 118 LEU A N 1
ATOM 954 C CA . LEU A 1 118 ? 4.452 4.314 -1.878 1.00 98.56 118 LEU A CA 1
ATOM 955 C C . LEU A 1 118 ? 5.436 3.240 -1.401 1.00 98.56 118 LEU A C 1
ATOM 957 O O . LEU A 1 118 ? 5.569 2.220 -2.071 1.00 98.56 118 LEU A O 1
ATOM 961 N N . THR A 1 119 ? 6.043 3.401 -0.220 1.00 98.44 119 THR A N 1
ATOM 962 C CA . THR A 1 119 ? 6.825 2.329 0.421 1.00 98.44 119 THR A CA 1
ATOM 963 C C . THR A 1 119 ? 5.927 1.127 0.741 1.00 98.44 119 THR A C 1
ATOM 965 O O . THR A 1 119 ? 6.238 -0.001 0.362 1.00 98.44 119 THR A O 1
ATOM 968 N N . CYS A 1 120 ? 4.772 1.354 1.377 1.00 98.44 120 CYS A N 1
ATOM 969 C CA . CYS A 1 120 ? 3.810 0.287 1.671 1.00 98.44 120 CYS A CA 1
ATOM 970 C C . CYS A 1 120 ? 3.255 -0.347 0.390 1.00 98.44 120 CYS A C 1
ATOM 972 O O . CYS A 1 120 ? 3.062 -1.559 0.334 1.00 98.44 120 CYS A O 1
ATOM 974 N N . PHE A 1 121 ? 3.024 0.456 -0.653 1.00 98.69 121 PHE A N 1
ATOM 975 C CA . PHE A 1 121 ? 2.544 -0.048 -1.933 1.00 98.69 121 PHE A CA 1
ATOM 976 C C . PHE A 1 121 ? 3.586 -0.929 -2.618 1.00 98.69 121 PHE A C 1
ATOM 978 O O . PHE A 1 121 ? 3.243 -2.012 -3.077 1.00 98.69 121 PHE A O 1
ATOM 985 N N . TYR A 1 122 ? 4.858 -0.526 -2.610 1.00 98.69 122 TYR A N 1
ATOM 986 C CA . TYR A 1 122 ? 5.952 -1.359 -3.102 1.00 98.69 122 TYR A CA 1
ATOM 987 C C . TYR A 1 122 ? 6.015 -2.700 -2.367 1.00 98.69 122 TYR A C 1
ATOM 989 O O . TYR A 1 122 ? 6.065 -3.748 -3.004 1.00 98.69 122 TYR A O 1
ATOM 997 N N . LEU A 1 123 ? 5.927 -2.690 -1.033 1.00 98.62 123 LEU A N 1
ATOM 998 C CA . LEU A 1 123 ? 5.906 -3.928 -0.251 1.00 98.62 123 LEU A CA 1
ATOM 999 C C . LEU A 1 123 ? 4.699 -4.806 -0.594 1.00 98.62 123 LEU A C 1
ATOM 1001 O O . LEU A 1 123 ? 4.861 -6.015 -0.753 1.00 98.62 123 LEU A O 1
ATOM 1005 N N . ALA A 1 124 ? 3.517 -4.211 -0.777 1.00 98.50 124 ALA A N 1
ATOM 1006 C CA . ALA A 1 124 ? 2.330 -4.930 -1.230 1.00 98.50 124 ALA A CA 1
ATOM 1007 C C . ALA A 1 124 ? 2.559 -5.596 -2.595 1.00 98.50 124 ALA A C 1
ATOM 1009 O O . ALA A 1 124 ? 2.255 -6.776 -2.737 1.00 98.50 124 ALA A O 1
ATOM 1010 N N . TYR A 1 125 ? 3.160 -4.892 -3.556 1.00 98.56 125 TYR A N 1
ATOM 1011 C CA . TYR A 1 125 ? 3.549 -5.454 -4.852 1.00 98.56 125 TYR A CA 1
ATOM 1012 C C . TYR A 1 125 ? 4.518 -6.623 -4.711 1.00 98.56 125 TYR A C 1
ATOM 1014 O O . TYR A 1 125 ? 4.269 -7.701 -5.234 1.00 98.56 125 TYR A O 1
ATOM 1022 N N . THR A 1 126 ? 5.607 -6.438 -3.966 1.00 98.12 126 THR A N 1
ATOM 1023 C CA . THR A 1 126 ? 6.632 -7.482 -3.813 1.00 98.12 126 THR A CA 1
ATOM 1024 C C . THR A 1 126 ? 6.156 -8.706 -3.028 1.00 98.12 126 THR A C 1
ATOM 1026 O O . THR A 1 126 ? 6.794 -9.750 -3.105 1.00 98.12 126 THR A O 1
ATOM 1029 N N . TYR A 1 127 ? 5.064 -8.586 -2.265 1.00 98.12 127 TYR A N 1
ATOM 1030 C CA . TYR A 1 127 ? 4.533 -9.670 -1.440 1.00 98.12 127 TYR A CA 1
ATOM 1031 C C . TYR A 1 127 ? 3.301 -10.356 -2.051 1.00 98.12 127 TYR A C 1
ATOM 1033 O O . TYR A 1 127 ? 3.218 -11.579 -2.037 1.00 98.12 127 TYR A O 1
ATOM 1041 N N . MET A 1 128 ? 2.336 -9.579 -2.553 1.00 97.31 128 MET A N 1
ATOM 1042 C CA . MET A 1 128 ? 1.053 -10.067 -3.087 1.00 97.31 128 MET A CA 1
ATOM 1043 C C . MET A 1 128 ? 1.006 -10.095 -4.621 1.00 97.31 128 MET A C 1
ATOM 1045 O O . MET A 1 128 ? 0.015 -10.551 -5.187 1.00 97.31 128 MET A O 1
ATOM 1049 N N . GLY A 1 129 ? 2.005 -9.528 -5.300 1.00 96.69 129 GLY A N 1
ATOM 1050 C CA . GLY A 1 129 ? 2.042 -9.453 -6.756 1.00 96.69 129 GLY A CA 1
ATOM 1051 C C . GLY A 1 129 ? 2.308 -10.810 -7.406 1.00 96.69 129 GLY A C 1
ATOM 1052 O O . GLY A 1 129 ? 2.937 -11.685 -6.816 1.00 96.69 129 GLY A O 1
ATOM 1053 N N . ASN A 1 130 ? 1.816 -10.976 -8.633 1.00 95.69 130 ASN A N 1
ATOM 1054 C CA . ASN A 1 130 ? 1.972 -12.218 -9.397 1.00 95.69 130 ASN A CA 1
ATOM 1055 C C . ASN A 1 130 ? 3.336 -12.319 -10.091 1.00 95.69 130 ASN A C 1
ATOM 1057 O O . ASN A 1 130 ? 3.770 -13.417 -10.437 1.00 95.69 130 ASN A O 1
ATOM 1061 N N . GLU A 1 131 ? 3.997 -11.183 -10.307 1.00 97.56 131 GLU A N 1
ATOM 1062 C CA . GLU A 1 131 ? 5.270 -11.136 -11.012 1.00 97.56 131 GLU A CA 1
ATOM 1063 C C . GLU A 1 131 ? 6.425 -11.472 -10.073 1.00 97.56 131 GLU A C 1
ATOM 1065 O O . GLU A 1 131 ? 6.419 -11.133 -8.889 1.00 97.56 131 GLU A O 1
ATOM 1070 N N . ILE A 1 132 ? 7.478 -12.084 -10.617 1.00 97.19 132 ILE A N 1
ATOM 1071 C CA . ILE A 1 132 ? 8.670 -12.452 -9.837 1.00 97.19 132 ILE A CA 1
ATOM 1072 C C . ILE A 1 132 ? 9.428 -11.236 -9.278 1.00 97.19 132 ILE A C 1
ATOM 1074 O O . ILE A 1 132 ? 10.249 -11.379 -8.373 1.00 97.19 132 ILE A O 1
ATOM 1078 N N . SER A 1 133 ? 9.205 -10.047 -9.844 1.00 97.38 133 SER A N 1
ATOM 1079 C CA . SER A 1 133 ? 9.859 -8.806 -9.433 1.00 97.38 133 SER A CA 1
ATOM 1080 C C . SER A 1 133 ? 9.132 -7.583 -9.980 1.00 97.38 133 SER A C 1
ATOM 1082 O O . SER A 1 133 ? 8.566 -7.640 -11.068 1.00 97.38 133 SER A O 1
ATOM 1084 N N . TYR A 1 134 ? 9.266 -6.456 -9.281 1.00 98.06 134 TYR A N 1
ATOM 1085 C CA . TYR A 1 134 ? 8.794 -5.150 -9.735 1.00 98.06 134 TYR A CA 1
ATOM 1086 C C . TYR A 1 134 ? 9.923 -4.117 -9.632 1.00 98.06 134 TYR A C 1
ATOM 1088 O O . TYR A 1 134 ? 10.707 -4.158 -8.678 1.00 98.06 134 TYR A O 1
ATOM 1096 N N . PRO A 1 135 ? 10.033 -3.167 -10.577 1.00 97.62 135 PRO A N 1
ATOM 1097 C CA . PRO A 1 135 ? 11.029 -2.109 -10.497 1.00 97.62 135 PRO A CA 1
ATOM 1098 C C . PRO A 1 135 ? 10.693 -1.172 -9.332 1.00 97.62 135 PRO A C 1
ATOM 1100 O O . PRO A 1 135 ? 9.544 -0.781 -9.155 1.00 97.62 135 PRO A O 1
ATOM 1103 N N . SER A 1 136 ? 11.693 -0.740 -8.563 1.00 96.56 136 SER A N 1
ATOM 1104 C CA . SER A 1 136 ? 11.477 0.203 -7.453 1.00 96.56 136 SER A CA 1
ATOM 1105 C C . SER A 1 136 ? 11.255 1.645 -7.920 1.00 96.56 136 SER A C 1
ATOM 1107 O O . SER A 1 136 ? 10.586 2.418 -7.241 1.00 96.56 136 SER A O 1
ATOM 1109 N N . LYS A 1 137 ? 11.773 2.017 -9.100 1.00 96.56 137 LYS A N 1
ATOM 1110 C CA . LYS A 1 137 ? 11.749 3.397 -9.620 1.00 96.56 137 LYS A CA 1
ATOM 1111 C C . LYS A 1 137 ? 10.357 4.060 -9.607 1.00 96.56 137 LYS A C 1
ATOM 1113 O O . LYS A 1 137 ? 10.302 5.217 -9.205 1.00 96.56 137 LYS A O 1
ATOM 1118 N N . PRO A 1 138 ? 9.247 3.396 -9.989 1.00 97.19 138 PRO A N 1
ATOM 1119 C CA . PRO A 1 138 ? 7.907 3.989 -9.913 1.00 97.19 138 PRO A CA 1
ATOM 1120 C C . PRO A 1 138 ? 7.431 4.331 -8.493 1.00 97.19 138 PRO A C 1
ATOM 1122 O O . PRO A 1 138 ? 6.531 5.150 -8.344 1.00 97.19 138 PRO A O 1
ATOM 1125 N N . PHE A 1 139 ? 8.012 3.713 -7.463 1.00 98.06 139 PHE A N 1
ATOM 1126 C CA . PHE A 1 139 ? 7.623 3.883 -6.061 1.00 98.06 139 PHE A CA 1
ATOM 1127 C C . PHE A 1 139 ? 8.500 4.896 -5.316 1.00 98.06 139 PHE A C 1
ATOM 1129 O O . PHE A 1 139 ? 8.127 5.358 -4.239 1.00 98.06 139 PHE A O 1
ATOM 1136 N N . LEU A 1 140 ? 9.660 5.245 -5.877 1.00 96.50 140 LEU A N 1
ATOM 1137 C CA . LEU A 1 140 ? 10.552 6.251 -5.313 1.00 96.50 140 LEU A CA 1
ATOM 1138 C C . LEU A 1 140 ? 10.003 7.656 -5.558 1.00 96.50 140 LEU A C 1
ATOM 1140 O O . LEU A 1 140 ? 9.516 7.980 -6.642 1.00 96.50 140 LEU A O 1
ATOM 1144 N N . VAL A 1 141 ? 10.139 8.509 -4.548 1.00 94.88 141 VAL A N 1
ATOM 1145 C CA . VAL A 1 141 ? 9.771 9.922 -4.620 1.00 94.88 141 VAL A CA 1
ATOM 1146 C C . VAL A 1 141 ? 11.017 10.795 -4.738 1.00 94.88 141 VAL A C 1
ATOM 1148 O O . VAL A 1 141 ? 12.065 10.482 -4.184 1.00 94.88 141 VAL A O 1
ATOM 1151 N N . ASN A 1 142 ? 10.913 11.911 -5.462 1.00 90.31 142 ASN A N 1
ATOM 1152 C CA . ASN A 1 142 ? 12.072 12.764 -5.765 1.00 90.31 142 ASN A CA 1
ATOM 1153 C C . ASN A 1 142 ? 12.532 13.632 -4.581 1.00 90.31 142 ASN A C 1
ATOM 1155 O O . ASN A 1 142 ? 13.606 14.223 -4.634 1.00 90.31 142 ASN A O 1
ATOM 1159 N N . HIS A 1 143 ? 11.708 13.760 -3.541 1.00 88.56 143 HIS A N 1
ATOM 1160 C CA . HIS A 1 143 ? 11.954 14.627 -2.386 1.00 88.56 143 HIS A CA 1
ATOM 1161 C C . HIS A 1 143 ? 12.693 13.939 -1.233 1.00 88.56 143 HIS A C 1
ATOM 1163 O O . HIS A 1 143 ? 12.818 14.524 -0.161 1.00 88.56 143 HIS A O 1
ATOM 1169 N N . GLU A 1 144 ? 13.188 12.717 -1.429 1.00 88.69 144 GLU A N 1
ATOM 1170 C CA . GLU A 1 144 ? 14.016 12.024 -0.443 1.00 88.69 144 GLU A CA 1
ATOM 1171 C C . GLU A 1 144 ? 15.165 11.250 -1.102 1.00 88.69 144 GLU A C 1
ATOM 1173 O O . GLU A 1 144 ? 15.115 10.892 -2.279 1.00 88.69 144 GLU A O 1
ATOM 1178 N N . ALA A 1 145 ? 16.202 10.948 -0.320 1.00 92.56 145 ALA A N 1
ATOM 1179 C CA . ALA A 1 145 ? 17.236 10.014 -0.741 1.00 92.56 145 ALA A CA 1
ATOM 1180 C C . ALA A 1 145 ? 16.680 8.582 -0.788 1.00 92.56 145 ALA A C 1
ATOM 1182 O O . ALA A 1 145 ? 15.989 8.147 0.135 1.00 92.56 145 ALA A O 1
ATOM 1183 N N . SER A 1 146 ? 17.071 7.805 -1.804 1.00 93.56 146 SER A N 1
ATOM 1184 C CA . SER A 1 146 ? 16.630 6.410 -1.972 1.00 93.56 146 SER A CA 1
ATOM 1185 C C . SER A 1 146 ? 16.925 5.521 -0.760 1.00 93.56 146 SER A C 1
ATOM 1187 O O . SER A 1 146 ? 16.240 4.525 -0.556 1.00 93.56 146 SER A O 1
ATOM 1189 N N . GLN A 1 147 ? 17.923 5.870 0.057 1.00 96.31 147 GLN A N 1
ATOM 1190 C CA . GLN A 1 147 ? 18.232 5.147 1.289 1.00 96.31 147 GLN A CA 1
ATOM 1191 C C . GLN A 1 147 ? 17.052 5.149 2.274 1.00 96.31 147 GLN A C 1
ATOM 1193 O O . GLN A 1 147 ? 16.733 4.103 2.827 1.00 96.31 147 GLN A O 1
ATOM 1198 N N . HIS A 1 148 ? 16.338 6.271 2.424 1.00 95.62 148 HIS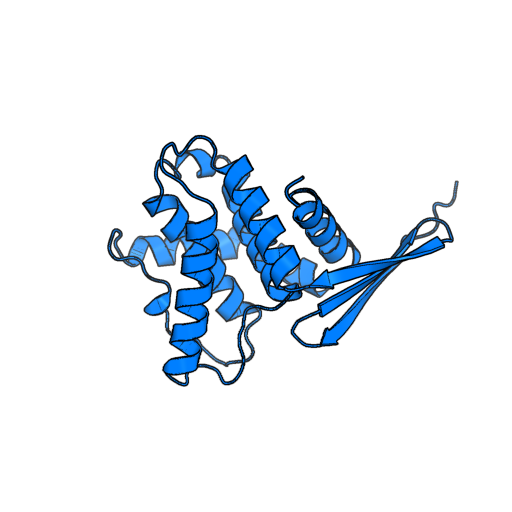 A N 1
ATOM 1199 C CA . HIS A 1 148 ? 15.198 6.363 3.343 1.00 95.62 148 HIS A CA 1
ATOM 1200 C C . HIS A 1 148 ? 14.046 5.435 2.947 1.00 95.62 148 HIS A C 1
ATOM 1202 O O . HIS A 1 148 ? 13.382 4.859 3.808 1.00 95.62 148 HIS A O 1
ATOM 1208 N N . PHE A 1 149 ? 13.839 5.240 1.644 1.00 97.31 149 PHE A N 1
ATOM 1209 C CA . PHE A 1 149 ? 12.882 4.263 1.136 1.00 97.31 149 PHE A CA 1
ATOM 1210 C C . PHE A 1 149 ? 13.250 2.834 1.560 1.00 97.31 149 PHE A C 1
ATOM 1212 O O . PHE A 1 149 ? 12.398 2.097 2.062 1.00 97.31 149 PHE A O 1
ATOM 1219 N N . TRP A 1 150 ? 14.520 2.448 1.409 1.00 98.00 150 TRP A N 1
ATOM 1220 C CA . TRP A 1 150 ? 14.989 1.113 1.783 1.00 98.00 150 TRP A CA 1
ATOM 1221 C C . TRP A 1 150 ? 14.985 0.887 3.295 1.00 98.00 150 TRP A C 1
ATOM 1223 O O . TRP A 1 150 ? 14.566 -0.181 3.744 1.00 98.00 150 TRP A O 1
ATOM 1233 N N . ASP A 1 151 ? 15.359 1.896 4.081 1.00 96.69 151 ASP A N 1
ATOM 1234 C CA . ASP A 1 151 ? 15.307 1.835 5.543 1.00 96.69 151 ASP A CA 1
ATOM 1235 C C . ASP A 1 151 ? 13.870 1.603 6.030 1.00 96.69 151 ASP A C 1
ATOM 1237 O O . ASP A 1 151 ? 13.626 0.732 6.871 1.00 96.69 151 ASP A O 1
ATOM 1241 N N . ARG A 1 152 ? 12.888 2.311 5.447 1.00 96.12 152 ARG A N 1
ATOM 1242 C CA . ARG A 1 152 ? 11.468 2.070 5.745 1.00 96.12 152 ARG A CA 1
ATOM 1243 C C . ARG A 1 152 ? 11.009 0.682 5.303 1.00 96.12 152 ARG A C 1
ATOM 1245 O O . ARG A 1 152 ? 10.284 0.040 6.059 1.00 96.12 152 ARG A O 1
ATOM 1252 N N . CYS A 1 153 ? 11.445 0.186 4.140 1.00 97.94 153 CYS A N 1
ATOM 1253 C CA . CYS A 1 153 ? 11.129 -1.180 3.704 1.00 97.94 153 CYS A CA 1
ATOM 1254 C C . CYS A 1 153 ? 11.596 -2.220 4.731 1.00 97.94 153 CYS A C 1
ATOM 1256 O O . CYS A 1 153 ? 10.803 -3.047 5.179 1.00 97.94 153 CYS A O 1
ATOM 1258 N N . LEU A 1 154 ? 12.869 -2.156 5.135 1.00 97.62 154 LEU A N 1
ATOM 1259 C CA . LEU A 1 154 ? 13.446 -3.077 6.117 1.00 97.62 154 LEU A CA 1
ATOM 1260 C C . LEU A 1 154 ? 12.728 -2.985 7.463 1.00 97.62 154 LEU A C 1
ATOM 1262 O O . LEU A 1 154 ? 12.432 -4.012 8.072 1.00 97.62 154 LEU A O 1
ATOM 1266 N N . ARG A 1 155 ? 12.401 -1.767 7.909 1.00 95.56 155 ARG A N 1
ATOM 1267 C CA . ARG A 1 155 ? 11.642 -1.539 9.141 1.00 95.56 155 ARG A CA 1
ATOM 1268 C C . ARG A 1 155 ? 10.282 -2.233 9.098 1.00 95.56 155 ARG A C 1
ATOM 1270 O O . ARG A 1 155 ? 10.004 -3.031 9.987 1.00 95.56 155 ARG A O 1
ATOM 1277 N N . ILE A 1 156 ? 9.477 -1.976 8.063 1.00 95.94 156 ILE A N 1
ATOM 1278 C CA . ILE A 1 156 ? 8.136 -2.565 7.922 1.00 95.94 156 ILE A CA 1
ATOM 1279 C C . ILE A 1 156 ? 8.226 -4.093 7.838 1.00 95.94 156 ILE A C 1
ATOM 1281 O O . ILE A 1 156 ? 7.456 -4.789 8.490 1.00 95.94 156 ILE A O 1
ATOM 1285 N N . ILE A 1 157 ? 9.188 -4.644 7.092 1.00 97.25 157 ILE A N 1
ATOM 1286 C CA . ILE A 1 157 ? 9.380 -6.101 7.005 1.00 97.25 157 ILE A CA 1
ATOM 1287 C C . ILE A 1 157 ? 9.705 -6.691 8.385 1.00 97.25 157 ILE A C 1
ATOM 1289 O O . ILE A 1 157 ? 9.092 -7.681 8.798 1.00 97.25 157 ILE A O 1
ATOM 1293 N N . ASN A 1 158 ? 10.631 -6.076 9.122 1.00 96.44 158 ASN A N 1
ATOM 1294 C CA . ASN A 1 158 ? 11.042 -6.554 10.441 1.00 96.44 158 ASN A CA 1
ATOM 1295 C C . ASN A 1 158 ? 9.898 -6.519 11.463 1.00 96.44 158 ASN A C 1
ATOM 1297 O O . ASN A 1 158 ? 9.827 -7.396 12.321 1.00 96.44 158 ASN A O 1
ATOM 1301 N N . THR A 1 159 ? 8.993 -5.542 11.374 1.00 95.00 159 THR A N 1
ATOM 1302 C CA . THR A 1 159 ? 7.890 -5.386 12.334 1.00 95.00 159 THR A CA 1
ATOM 1303 C C . THR A 1 159 ? 6.599 -6.083 11.908 1.00 95.00 159 THR A C 1
ATOM 1305 O O . THR A 1 159 ? 5.819 -6.474 12.776 1.00 95.00 159 THR A O 1
ATOM 1308 N N . ARG A 1 160 ? 6.348 -6.257 10.602 1.00 95.62 160 ARG A N 1
ATOM 1309 C CA . ARG A 1 160 ? 5.051 -6.716 10.066 1.00 95.62 160 ARG A CA 1
ATOM 1310 C C . ARG A 1 160 ? 5.084 -8.033 9.304 1.00 95.62 160 ARG A C 1
ATOM 1312 O O . ARG A 1 160 ? 4.010 -8.555 9.021 1.00 95.62 160 ARG A O 1
ATOM 1319 N N . SER A 1 161 ? 6.242 -8.626 9.012 1.00 96.38 161 SER A N 1
ATOM 1320 C CA . SER A 1 161 ? 6.326 -9.877 8.225 1.00 96.38 161 SER A CA 1
ATOM 1321 C C . SER A 1 161 ? 5.445 -11.019 8.756 1.00 96.38 161 SER A C 1
ATOM 1323 O O . SER A 1 161 ? 4.793 -11.710 7.970 1.00 96.38 161 SER A O 1
ATOM 1325 N N . SER A 1 162 ? 5.356 -11.193 10.080 1.00 96.94 162 SER A N 1
ATOM 1326 C CA . SER A 1 162 ? 4.452 -12.178 10.697 1.00 96.94 162 SER A CA 1
ATOM 1327 C C . SER A 1 162 ? 2.979 -11.882 10.392 1.00 96.94 162 SER A C 1
ATOM 1329 O O . SER A 1 162 ? 2.217 -12.790 10.056 1.00 96.94 162 SER A O 1
ATOM 1331 N N . ASP A 1 163 ? 2.567 -10.618 10.475 1.00 96.62 163 ASP A N 1
ATOM 1332 C CA . ASP A 1 163 ? 1.182 -10.207 10.235 1.00 96.62 163 ASP A CA 1
ATOM 1333 C C . ASP A 1 163 ? 0.829 -10.210 8.735 1.00 96.62 163 ASP A C 1
ATOM 1335 O O . ASP A 1 163 ? -0.284 -10.587 8.369 1.00 96.62 163 ASP A O 1
ATOM 1339 N N . MET A 1 164 ? 1.794 -9.910 7.856 1.00 97.00 164 MET A N 1
ATOM 1340 C CA . MET A 1 164 ? 1.668 -10.078 6.399 1.00 97.00 164 MET A CA 1
ATOM 1341 C C . MET A 1 164 ? 1.386 -11.540 6.021 1.00 97.00 164 MET A C 1
ATOM 1343 O O . MET A 1 164 ? 0.583 -11.823 5.133 1.00 97.00 164 MET A O 1
ATOM 1347 N N . LEU A 1 165 ? 1.991 -12.494 6.734 1.00 96.62 165 LEU A N 1
ATOM 1348 C CA . LEU A 1 165 ? 1.673 -13.911 6.571 1.00 96.62 165 LEU A CA 1
ATOM 1349 C C . LEU A 1 165 ? 0.321 -14.273 7.198 1.00 96.62 165 LEU A C 1
ATOM 1351 O O . LEU A 1 165 ? -0.446 -15.052 6.628 1.00 96.62 165 LEU A O 1
ATOM 1355 N N . LYS A 1 166 ? 0.016 -13.703 8.369 1.00 95.12 166 LYS A N 1
ATOM 1356 C CA . LYS A 1 166 ? -1.228 -13.948 9.105 1.00 95.12 166 LYS A CA 1
ATOM 1357 C C . LYS A 1 166 ? -2.457 -13.533 8.305 1.00 95.12 166 LYS A C 1
ATOM 1359 O O . LYS A 1 166 ? -3.396 -14.316 8.237 1.00 95.12 166 LYS A O 1
ATOM 1364 N N . ILE A 1 167 ? -2.444 -12.373 7.649 1.00 93.75 167 ILE A N 1
ATOM 1365 C CA . ILE A 1 167 ? -3.581 -11.898 6.840 1.00 93.75 167 ILE A CA 1
ATOM 1366 C C . ILE A 1 167 ? -3.906 -12.808 5.651 1.00 93.75 167 ILE A C 1
ATOM 1368 O O . ILE A 1 167 ? -5.058 -12.869 5.234 1.00 93.75 167 ILE A O 1
ATOM 1372 N N . ASN A 1 168 ? -2.933 -13.586 5.175 1.00 89.94 168 ASN A N 1
ATOM 1373 C CA . ASN A 1 168 ? -3.134 -14.585 4.125 1.00 89.94 168 ASN A CA 1
ATOM 1374 C C . ASN A 1 168 ? -3.601 -15.950 4.655 1.00 89.94 168 ASN A C 1
ATOM 1376 O O . ASN A 1 168 ? -4.219 -16.719 3.922 1.00 89.94 168 ASN A O 1
ATOM 1380 N N . ARG A 1 169 ? -3.301 -16.278 5.919 1.00 89.88 169 ARG A N 1
ATOM 1381 C CA . ARG A 1 169 ? -3.590 -17.594 6.521 1.00 89.88 169 ARG A CA 1
ATOM 1382 C C . ARG A 1 169 ? -4.803 -17.610 7.447 1.00 89.88 169 ARG A C 1
ATOM 1384 O O . ARG A 1 169 ? -5.369 -18.677 7.664 1.00 89.88 169 ARG A O 1
ATOM 1391 N N . ASP A 1 170 ? -5.181 -16.465 8.008 1.00 87.94 170 ASP A N 1
ATOM 1392 C CA . ASP A 1 170 ? -6.270 -16.315 8.971 1.00 87.94 170 ASP A CA 1
ATOM 1393 C C . ASP A 1 170 ? -7.413 -15.479 8.363 1.00 87.94 170 ASP A C 1
ATOM 1395 O O . ASP A 1 170 ? -7.361 -14.243 8.363 1.00 87.94 170 ASP A O 1
ATOM 1399 N N . PRO A 1 171 ? -8.485 -16.134 7.881 1.00 86.00 171 PRO A N 1
ATOM 1400 C CA . PRO A 1 171 ? -9.650 -15.447 7.333 1.00 86.00 171 PRO A CA 1
ATOM 1401 C C . PRO A 1 171 ? -10.342 -14.512 8.332 1.00 86.00 171 PRO A C 1
ATOM 1403 O O . PRO A 1 171 ? -10.967 -13.536 7.920 1.00 86.00 171 PRO A O 1
ATOM 1406 N N . THR A 1 172 ? -10.243 -14.781 9.639 1.00 86.75 172 THR A N 1
ATOM 1407 C CA . THR A 1 172 ? -10.821 -13.917 10.678 1.00 86.75 172 THR A CA 1
ATOM 1408 C C . THR A 1 172 ? -10.027 -12.625 10.786 1.00 86.75 172 THR A C 1
ATOM 1410 O O . THR A 1 172 ? -10.616 -11.547 10.836 1.00 86.75 172 THR A O 1
ATOM 1413 N N . PHE A 1 173 ? -8.695 -12.717 10.764 1.00 90.62 173 PHE A N 1
ATOM 1414 C CA . PHE A 1 173 ? -7.831 -11.539 10.733 1.00 90.62 173 PHE A CA 1
ATOM 1415 C C . PHE A 1 173 ? -8.091 -10.697 9.478 1.00 90.62 173 PHE A C 1
ATOM 1417 O O . PHE A 1 173 ? -8.339 -9.499 9.598 1.00 90.62 173 PHE A O 1
ATOM 1424 N N . PHE A 1 174 ? -8.158 -11.325 8.299 1.00 91.12 174 PHE A N 1
ATOM 1425 C CA . PHE A 1 174 ? -8.515 -10.643 7.050 1.00 91.12 174 PHE A CA 1
ATOM 1426 C C . PHE A 1 174 ? -9.873 -9.928 7.140 1.00 91.12 174 PHE A C 1
ATOM 1428 O O . PHE A 1 174 ? -9.992 -8.759 6.773 1.00 91.12 174 PHE A O 1
ATOM 1435 N N . ALA A 1 175 ? -10.903 -10.603 7.660 1.00 89.69 175 ALA A N 1
ATOM 1436 C CA . ALA A 1 175 ? -12.235 -10.017 7.793 1.00 89.69 175 ALA A CA 1
ATOM 1437 C C . ALA A 1 175 ? -12.287 -8.853 8.785 1.00 89.69 175 ALA A C 1
ATOM 1439 O O . ALA A 1 175 ? -13.038 -7.907 8.553 1.00 89.69 175 ALA A O 1
ATOM 1440 N N . ASN A 1 176 ? -11.493 -8.894 9.856 1.00 92.38 176 ASN A N 1
ATOM 1441 C CA . ASN A 1 176 ? -11.385 -7.781 10.795 1.00 92.38 176 ASN A CA 1
ATOM 1442 C C . ASN A 1 176 ? -10.771 -6.550 10.120 1.00 92.38 176 ASN A C 1
ATOM 1444 O O . ASN A 1 176 ? -11.366 -5.479 10.188 1.00 92.38 176 ASN A O 1
ATOM 1448 N N . VAL A 1 177 ? -9.660 -6.717 9.393 1.00 95.62 177 VAL A N 1
ATOM 1449 C CA . VAL A 1 177 ? -9.029 -5.631 8.619 1.00 95.62 177 VAL A CA 1
ATOM 1450 C C . VAL A 1 177 ? -9.999 -5.075 7.572 1.00 95.62 177 VAL A C 1
ATOM 1452 O O . VAL A 1 177 ? -10.133 -3.865 7.410 1.00 95.62 177 VAL A O 1
ATOM 1455 N N . PHE A 1 178 ? -10.732 -5.950 6.880 1.00 94.44 178 PHE A N 1
ATOM 1456 C CA . PHE A 1 178 ? -11.761 -5.542 5.928 1.00 94.44 178 PHE A CA 1
ATOM 1457 C C . PHE A 1 178 ? -12.879 -4.719 6.581 1.00 94.44 178 PHE A C 1
ATOM 1459 O O . PHE A 1 178 ? -13.249 -3.666 6.066 1.00 94.44 178 PHE A O 1
ATO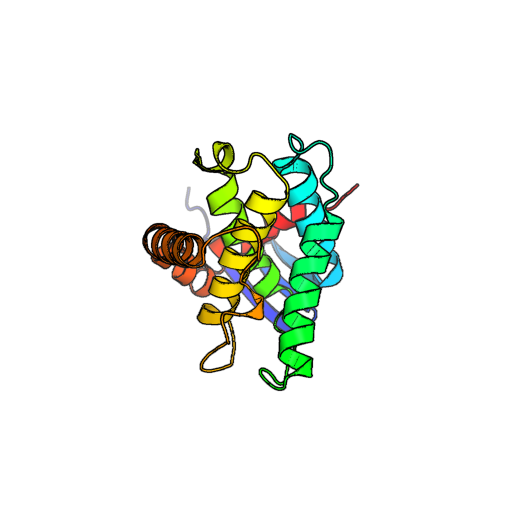M 1466 N N . LEU A 1 179 ? -13.432 -5.195 7.700 1.00 93.62 179 LEU A N 1
ATOM 1467 C CA . LEU A 1 179 ? -14.483 -4.509 8.455 1.00 93.62 179 LEU A CA 1
ATOM 1468 C C . LEU A 1 179 ? -14.022 -3.133 8.934 1.00 93.62 179 LEU A C 1
ATOM 1470 O O . LEU A 1 179 ? -14.777 -2.163 8.859 1.00 93.62 179 LEU A O 1
ATOM 1474 N N . GLU A 1 180 ? -12.781 -3.058 9.397 1.00 96.00 180 GLU A N 1
ATOM 1475 C CA . GLU A 1 180 ? -12.151 -1.825 9.837 1.00 96.00 180 GLU A CA 1
ATOM 1476 C C . GLU A 1 180 ? -12.024 -0.832 8.681 1.00 96.00 180 GLU A C 1
ATOM 1478 O O . GLU A 1 180 ? -12.534 0.283 8.786 1.00 96.00 180 GLU A O 1
ATOM 1483 N N . LEU A 1 181 ? -11.481 -1.256 7.535 1.00 97.19 181 LEU A N 1
ATOM 1484 C CA . LEU A 1 181 ? -11.432 -0.436 6.324 1.00 97.19 181 LEU A CA 1
ATOM 1485 C C . LEU A 1 181 ? -12.838 0.037 5.921 1.00 97.19 181 LEU A C 1
ATOM 1487 O O . LEU A 1 181 ? -13.058 1.223 5.676 1.00 97.19 181 LEU A O 1
ATOM 1491 N N . LYS A 1 182 ? -13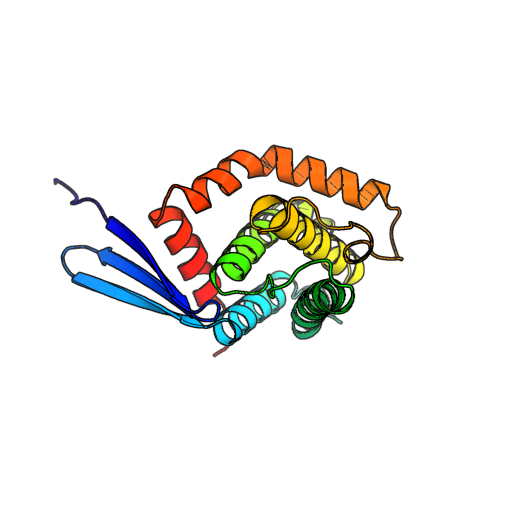.826 -0.865 5.915 1.00 95.38 182 LYS A N 1
ATOM 1492 C CA . LYS A 1 182 ? -15.220 -0.542 5.575 1.00 95.38 182 LYS A CA 1
ATOM 1493 C C . LYS A 1 182 ? -15.849 0.504 6.495 1.00 95.38 182 LYS A C 1
ATOM 1495 O O . LYS A 1 182 ? -16.749 1.210 6.041 1.00 95.38 182 LYS A O 1
ATOM 1500 N N . SER A 1 183 ? -15.380 0.638 7.736 1.00 95.81 183 SER A N 1
ATOM 1501 C CA . SER A 1 183 ? -15.874 1.648 8.681 1.00 95.81 183 SER A CA 1
ATOM 1502 C C . SER A 1 183 ? -15.549 3.092 8.278 1.00 95.81 183 SER A C 1
ATOM 1504 O O . SER A 1 183 ? -16.176 4.021 8.782 1.00 95.81 183 SER A O 1
ATOM 1506 N N . TYR A 1 184 ? -14.617 3.285 7.338 1.00 96.19 184 TYR A N 1
ATOM 1507 C CA . TYR A 1 184 ? -14.232 4.593 6.802 1.00 96.19 184 TYR A CA 1
ATOM 1508 C C . TYR A 1 184 ? -14.997 4.997 5.537 1.00 96.19 184 TYR A C 1
ATOM 1510 O O . TYR A 1 184 ? -14.623 5.973 4.886 1.00 96.19 184 TYR A O 1
ATOM 1518 N N . LEU A 1 185 ? -16.042 4.257 5.151 1.00 92.25 185 LEU A N 1
ATOM 1519 C CA . LEU A 1 185 ? -16.896 4.675 4.042 1.00 92.25 185 LEU A CA 1
ATOM 1520 C C . LEU A 1 185 ? -17.472 6.076 4.345 1.00 92.25 185 LEU A C 1
ATOM 1522 O O . LEU A 1 185 ? -18.086 6.242 5.401 1.00 92.25 185 LEU A O 1
ATOM 1526 N N . PRO A 1 186 ? -17.271 7.078 3.469 1.00 79.62 186 PRO A N 1
ATOM 1527 C CA . PRO A 1 186 ? -17.850 8.401 3.668 1.00 79.62 186 PRO A CA 1
ATOM 1528 C C . PRO A 1 186 ? -19.379 8.321 3.738 1.00 79.62 186 PRO A C 1
ATOM 1530 O O . PRO A 1 186 ? -19.984 7.611 2.931 1.00 79.62 186 PRO A O 1
ATOM 1533 N N . SER A 1 187 ? -19.970 9.029 4.705 1.00 68.81 187 SER A N 1
ATOM 1534 C CA . SER A 1 187 ? -21.422 9.196 4.847 1.00 68.81 187 SER A CA 1
ATOM 1535 C C . SER A 1 187 ? -22.039 9.965 3.687 1.00 68.81 187 SER A C 1
ATOM 1537 O O . SER A 1 187 ? -21.380 10.918 3.206 1.00 68.81 187 SER A O 1
#

InterPro domains:
  IPR004944 Cyclin-dependent kinase 5 activator [PF03261] (21-183)
  IPR004944 Cyclin-dependent kinase 5 activator [PTHR23401] (14-183)
  IPR036915 Cyclin-like superfamily [SSF47954] (35-183)

Foldseek 3Di:
DDDDDWDKDKDDPDQFKIWIWICDPNDTDIDMDGLVQLLLLQLLVCCVLVVLAPPDRSVVLVVLLVVLQVVCCVVVVDVDGPRGPLLSLQLLVLLVVCSVDPNVVVCNYPQSVLLSSLLSNLVSCCQVNPGVDDDCVSSDDPVDDVVVSVVSNVVSCVVCVVVSVCCVVPSVSVVVSVVVSSVSNDD

Secondary structure (DSSP, 8-state):
--PPPPEEEEEEEETTEEEEEEEETTEEEEEEEEHHHHHHHHHHHHHHHTTT-TT--HHHHHHHHHHHHHHHHHTTS-SS-S-SHHHHHHHHHHHHHHHTSGGGGG--SHHHHHHHHHHHHHHHHHHH-SSS---SGGG--TTS-HHHHHHHHHHHHHHHHHHHHHHHH-HHHHHHHHHHHHTT---